Protein AF-A0A7Y4SS35-F1 (afdb_monomer_lite)

Sequence (183 aa):
MDPQSNCPNCGAPRQRDANTGAFACRHCGTLEEQPVLVRDLEVGLESSQLCPLCIAPLSHVQLDGYPFLLCGRCQGTLIATQIFMFVVEAARAREERSSVTLPRRQHPGDRTLTCPMCSRQMLSHIYGGPGNLVIDTCERCRVNWLDPGELRRIARAPQGRVWIPPPPLRTPDPGDESEDEDS

Secondary structure (DSSP, 8-state):
--TTSB-TTT-PBPEE-TTT--EE-TTT--EEPPPHHHHT-EEEEEEEEEPTTT-PEEEEEEETTEEEEEETTT--EEEEGGGHHHHHHHHHHHSPPPS-PPPP---TTSS-PBPTTT-PBPEEEE-SSTT--EEEEETTTTEEEE-TTHHHHHHHSPSS----PPPPP-PPPTT--------

Foldseek 3Di:
DDQVQADPVPRHGWDQDLPQRWTADPPPGDTDDDPQLVVPKDWAAWDPFADQPPRATWTWIDQVNQIWTARSHFRKTKHALVCLVVLLVSLLVRAAADPDADEEPDDFPPDWTADRVPRDIWGWDFDQAFQGYIWTADPVRRIIIDGRCSSVSRSRGDPDDDPDDDDPPPDPDPPPPPDDDDD

pLDDT: mean 79.52, std 17.58, range [35.31, 98.62]

Structure (mmCIF, N/CA/C/O backbone):
data_AF-A0A7Y4SS35-F1
#
_entry.id   AF-A0A7Y4SS35-F1
#
loop_
_atom_site.group_PDB
_atom_site.id
_atom_site.type_symbol
_atom_site.label_atom_id
_atom_site.label_alt_id
_atom_site.label_comp_id
_atom_site.label_asym_id
_atom_site.label_entity_id
_atom_site.label_seq_id
_atom_site.pdbx_PDB_ins_code
_atom_site.Cartn_x
_atom_site.Cartn_y
_atom_site.Cartn_z
_atom_site.occupancy
_atom_site.B_iso_or_equiv
_atom_site.auth_seq_id
_atom_site.auth_comp_id
_atom_site.auth_asym_id
_atom_site.auth_atom_id
_atom_site.pdbx_PDB_model_num
ATOM 1 N N . MET A 1 1 ? 0.421 -23.466 0.466 1.00 35.56 1 MET A N 1
ATOM 2 C CA . MET A 1 1 ? 1.884 -23.323 0.633 1.00 35.56 1 MET A CA 1
ATOM 3 C C . MET A 1 1 ? 2.309 -22.177 -0.261 1.00 35.56 1 MET A C 1
ATOM 5 O O . MET A 1 1 ? 2.096 -22.273 -1.460 1.00 35.56 1 MET A O 1
ATOM 9 N N . ASP A 1 2 ? 2.759 -21.067 0.318 1.00 35.31 2 ASP A N 1
ATOM 10 C CA . ASP A 1 2 ? 2.968 -19.814 -0.413 1.00 35.31 2 ASP A CA 1
ATOM 11 C C . ASP A 1 2 ? 4.417 -19.733 -0.941 1.00 35.31 2 ASP A C 1
ATOM 13 O O . ASP A 1 2 ? 5.348 -19.653 -0.141 1.00 35.31 2 ASP A O 1
ATOM 17 N N . PRO A 1 3 ? 4.662 -19.779 -2.263 1.00 36.78 3 PRO A N 1
ATOM 18 C CA . PRO A 1 3 ? 6.008 -19.806 -2.845 1.00 36.78 3 PRO A CA 1
ATOM 19 C C . PRO A 1 3 ? 6.823 -18.517 -2.622 1.00 36.78 3 PRO A C 1
ATOM 21 O O . PRO A 1 3 ? 7.960 -18.425 -3.083 1.00 36.78 3 PRO A O 1
ATOM 24 N N . GLN A 1 4 ? 6.277 -17.504 -1.940 1.00 53.03 4 GLN A N 1
ATOM 25 C CA . GLN A 1 4 ? 7.022 -16.313 -1.509 1.00 53.03 4 GLN A CA 1
ATOM 26 C C . GLN A 1 4 ? 7.792 -16.505 -0.189 1.00 53.03 4 GLN A C 1
ATOM 28 O O . GLN A 1 4 ? 8.636 -15.671 0.149 1.00 53.03 4 GLN A O 1
ATOM 33 N N . SER A 1 5 ? 7.592 -17.617 0.529 1.00 61.12 5 SER A N 1
ATOM 34 C CA . SER A 1 5 ? 8.293 -17.894 1.790 1.00 61.12 5 SER A CA 1
ATOM 35 C C . SER A 1 5 ? 9.608 -18.666 1.640 1.00 61.12 5 SER A C 1
ATOM 37 O O . SER A 1 5 ? 10.364 -18.726 2.605 1.00 61.12 5 SER A O 1
ATOM 39 N N . ASN A 1 6 ? 9.944 -19.214 0.470 1.00 70.31 6 ASN A N 1
ATOM 40 C CA . ASN A 1 6 ? 11.138 -20.055 0.312 1.00 70.31 6 ASN A CA 1
ATOM 41 C C . ASN A 1 6 ? 12.406 -19.249 -0.001 1.00 70.31 6 ASN A C 1
ATOM 43 O O . ASN A 1 6 ? 12.372 -18.218 -0.670 1.00 70.31 6 ASN A O 1
ATOM 47 N N . CYS A 1 7 ? 13.540 -19.726 0.504 1.00 67.00 7 CYS A N 1
ATOM 48 C CA . CYS A 1 7 ? 14.852 -19.125 0.322 1.00 67.00 7 CYS A CA 1
ATOM 49 C C . CYS A 1 7 ? 15.317 -19.305 -1.127 1.00 67.00 7 CYS A C 1
ATOM 51 O O . CYS A 1 7 ? 15.376 -20.446 -1.584 1.00 67.00 7 CYS A O 1
ATOM 53 N N . PRO A 1 8 ? 15.721 -18.238 -1.839 1.00 65.12 8 PRO A N 1
ATOM 54 C CA . PRO A 1 8 ? 16.188 -18.369 -3.220 1.00 65.12 8 PRO A CA 1
ATOM 55 C C . PRO A 1 8 ? 17.520 -19.126 -3.336 1.00 65.12 8 PRO A C 1
ATOM 57 O O . PRO A 1 8 ? 17.849 -19.594 -4.417 1.00 65.12 8 PRO A O 1
ATOM 60 N N . ASN A 1 9 ? 18.274 -19.259 -2.238 1.00 68.31 9 ASN A N 1
ATOM 61 C CA . ASN A 1 9 ? 19.566 -19.946 -2.212 1.00 68.31 9 ASN A CA 1
ATOM 62 C C . ASN A 1 9 ? 19.443 -21.465 -1.971 1.00 68.31 9 ASN A C 1
ATOM 64 O O . ASN A 1 9 ? 20.192 -22.243 -2.544 1.00 68.31 9 ASN A O 1
ATOM 68 N N . CYS A 1 10 ? 18.510 -21.912 -1.122 1.00 78.12 10 CYS A N 1
ATOM 69 C CA . CYS A 1 10 ? 18.420 -23.331 -0.725 1.00 78.12 10 CYS A CA 1
ATOM 70 C C . CYS A 1 10 ? 17.006 -23.928 -0.759 1.00 78.12 10 CYS A C 1
ATOM 72 O O . CYS A 1 10 ? 16.824 -25.091 -0.416 1.00 78.12 10 CYS A O 1
ATOM 74 N N . GLY A 1 11 ? 15.983 -23.145 -1.108 1.00 70.88 11 GLY A N 1
ATOM 75 C CA . GLY A 1 11 ? 14.588 -23.592 -1.151 1.00 70.88 11 GLY A CA 1
ATOM 76 C C . GLY A 1 11 ? 13.906 -23.764 0.212 1.00 70.88 11 GLY A C 1
ATOM 77 O O . GLY A 1 11 ? 12.691 -23.940 0.248 1.00 70.88 11 GLY A O 1
ATOM 78 N N . ALA A 1 12 ? 14.637 -23.671 1.329 1.00 77.69 12 ALA A N 1
ATOM 79 C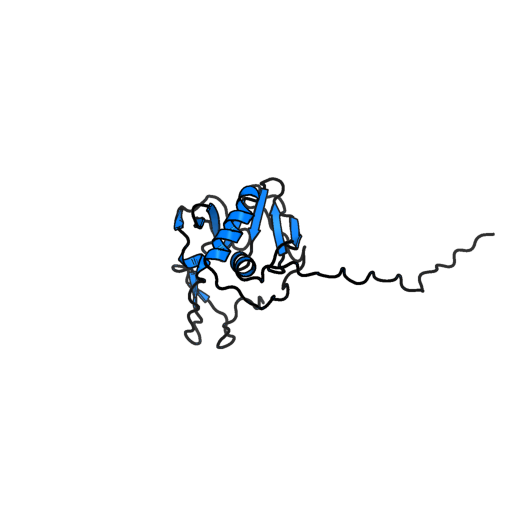 CA . ALA A 1 12 ? 14.069 -23.810 2.670 1.00 77.69 12 ALA A CA 1
ATOM 80 C C . ALA A 1 12 ? 13.129 -22.642 3.036 1.00 77.69 12 ALA A C 1
ATOM 82 O O . ALA A 1 12 ? 13.353 -21.518 2.575 1.00 77.69 12 ALA A O 1
ATOM 83 N N . PRO A 1 13 ? 12.125 -22.850 3.908 1.00 71.25 13 PRO A N 1
ATOM 84 C CA . PRO A 1 13 ? 11.287 -21.766 4.407 1.00 71.25 13 PRO A CA 1
ATOM 85 C C . PRO A 1 13 ? 12.135 -20.704 5.119 1.00 71.25 13 PRO A C 1
ATOM 87 O O . PRO A 1 13 ? 12.911 -21.002 6.030 1.00 71.25 13 PRO A O 1
ATOM 90 N N . ARG A 1 14 ? 11.991 -19.448 4.708 1.00 77.19 14 ARG A N 1
ATOM 91 C CA . ARG A 1 14 ? 12.599 -18.294 5.371 1.00 77.19 14 ARG A CA 1
ATOM 92 C C . ARG A 1 14 ? 11.759 -17.901 6.568 1.00 77.19 14 ARG A C 1
ATOM 94 O O . ARG A 1 14 ? 10.529 -17.922 6.514 1.00 77.19 14 ARG A O 1
ATOM 101 N N . GLN A 1 15 ? 12.430 -17.487 7.634 1.00 70.69 15 GLN A N 1
ATOM 102 C CA . GLN A 1 15 ? 11.777 -16.955 8.813 1.00 70.69 15 GLN A CA 1
ATOM 103 C C . GLN A 1 15 ? 12.034 -15.461 8.897 1.00 70.69 15 GLN A C 1
ATOM 105 O O . GLN A 1 15 ? 13.151 -14.989 8.689 1.00 70.69 15 GLN A O 1
ATOM 110 N N . ARG A 1 16 ? 10.976 -14.715 9.189 1.00 66.31 16 ARG A N 1
ATOM 111 C CA . ARG A 1 16 ? 11.097 -13.287 9.412 1.00 66.31 16 ARG A CA 1
ATOM 112 C C . ARG A 1 16 ? 11.537 -13.039 10.842 1.00 66.31 16 ARG A C 1
ATOM 114 O O . ARG A 1 16 ? 10.940 -13.581 11.773 1.00 66.31 16 ARG A O 1
ATOM 121 N N . ASP A 1 17 ? 12.581 -12.246 11.000 1.00 62.12 17 ASP A N 1
ATOM 122 C CA . ASP A 1 17 ? 12.999 -11.759 12.300 1.00 62.12 17 ASP A CA 1
ATOM 123 C C . ASP A 1 17 ? 11.968 -10.740 12.805 1.00 62.12 17 ASP A C 1
ATOM 125 O O . ASP A 1 17 ? 11.583 -9.819 12.084 1.00 62.12 17 ASP A O 1
ATOM 129 N N . ALA A 1 18 ? 11.466 -10.947 14.022 1.00 52.22 18 ALA A N 1
ATOM 130 C CA . ALA A 1 18 ? 10.377 -10.144 14.576 1.00 52.22 18 ALA A CA 1
ATOM 131 C C . ALA A 1 18 ? 10.820 -8.729 14.975 1.00 52.22 18 ALA A C 1
ATOM 133 O O . ALA A 1 18 ? 9.979 -7.841 15.062 1.00 52.22 18 ALA A O 1
ATOM 134 N N . ASN A 1 19 ? 12.118 -8.528 15.208 1.00 45.09 19 ASN A N 1
ATOM 135 C CA . ASN A 1 19 ? 12.667 -7.281 15.725 1.00 45.09 19 ASN A CA 1
ATOM 136 C C . ASN A 1 19 ? 13.159 -6.365 14.598 1.00 45.09 19 ASN A C 1
ATOM 138 O O . ASN A 1 19 ? 13.057 -5.148 14.677 1.00 45.09 19 ASN A O 1
ATOM 142 N N . THR A 1 20 ? 13.683 -6.960 13.530 1.00 53.59 20 THR A N 1
ATOM 143 C CA . THR A 1 20 ? 14.241 -6.241 12.380 1.00 53.59 20 THR A CA 1
ATOM 144 C C . THR A 1 20 ? 13.344 -6.318 11.153 1.00 53.59 20 THR A C 1
ATOM 146 O O . THR A 1 20 ? 13.443 -5.473 10.275 1.00 53.59 20 THR A O 1
ATOM 149 N N . GLY A 1 21 ? 12.472 -7.322 11.045 1.00 56.41 21 GLY A N 1
ATOM 150 C CA . GLY A 1 21 ? 11.683 -7.569 9.841 1.00 56.41 21 GLY A CA 1
ATOM 151 C C . GLY A 1 21 ? 12.485 -8.142 8.665 1.00 56.41 21 GLY A C 1
ATOM 152 O O . GLY A 1 21 ? 11.938 -8.309 7.572 1.00 56.41 21 GLY A O 1
ATOM 153 N N . ALA A 1 22 ? 13.765 -8.464 8.857 1.00 61.69 22 ALA A N 1
ATOM 154 C CA . ALA A 1 22 ? 14.574 -9.117 7.837 1.00 61.69 22 ALA A CA 1
ATOM 155 C C . ALA A 1 22 ? 14.115 -10.568 7.623 1.00 61.69 22 ALA A C 1
ATOM 157 O O . ALA A 1 22 ? 13.728 -11.260 8.570 1.00 61.69 22 ALA A O 1
ATOM 158 N N . PHE A 1 23 ? 14.166 -11.049 6.379 1.00 69.50 23 PHE A N 1
ATOM 159 C CA . PHE A 1 23 ? 13.971 -12.467 6.091 1.00 69.50 23 PHE A CA 1
ATOM 160 C C . PHE A 1 23 ? 15.315 -13.182 6.184 1.00 69.50 23 PHE A C 1
ATOM 162 O O . PHE A 1 23 ? 16.214 -12.961 5.372 1.00 69.50 23 PHE A O 1
ATOM 169 N N . ALA A 1 24 ? 15.428 -14.065 7.170 1.00 69.38 24 ALA A N 1
ATOM 170 C CA . ALA A 1 24 ? 16.595 -14.900 7.377 1.00 69.38 24 ALA A CA 1
ATOM 171 C C . ALA A 1 24 ? 16.258 -16.358 7.058 1.00 69.38 24 ALA A C 1
ATOM 173 O O . ALA A 1 24 ? 15.258 -16.919 7.520 1.00 69.38 24 ALA A O 1
ATOM 174 N N . CYS A 1 25 ? 17.114 -17.009 6.279 1.00 72.69 25 CYS A N 1
ATOM 175 C CA . CYS A 1 25 ? 17.079 -18.454 6.142 1.00 72.69 25 CYS A CA 1
ATOM 176 C C . CYS A 1 25 ? 17.849 -19.091 7.303 1.00 72.69 25 CYS A C 1
ATOM 178 O O . CYS A 1 25 ? 19.075 -19.033 7.335 1.00 72.69 25 CYS A O 1
ATOM 180 N N . ARG A 1 26 ? 17.152 -19.752 8.235 1.00 71.00 26 ARG A N 1
ATOM 181 C CA . ARG A 1 26 ? 17.804 -20.465 9.353 1.00 71.00 26 ARG A CA 1
ATOM 182 C C . ARG A 1 26 ? 18.549 -21.736 8.930 1.00 71.00 26 ARG A C 1
ATOM 184 O O . ARG A 1 26 ? 19.268 -22.302 9.741 1.00 71.00 26 ARG A O 1
ATOM 191 N N . HIS A 1 27 ? 18.368 -22.184 7.687 1.00 76.75 27 HIS A N 1
ATOM 192 C CA . HIS A 1 27 ? 19.018 -23.384 7.164 1.00 76.75 27 HIS A CA 1
ATOM 193 C C . HIS A 1 27 ? 20.410 -23.097 6.586 1.00 76.75 27 HIS A C 1
ATOM 195 O O . HIS A 1 27 ? 21.370 -23.758 6.960 1.00 76.75 27 HIS A O 1
ATOM 201 N N . CYS A 1 28 ? 20.534 -22.105 5.699 1.00 74.94 28 CYS A N 1
ATOM 202 C CA . CYS A 1 28 ? 21.807 -21.776 5.044 1.00 74.94 28 CYS A CA 1
ATOM 203 C C . CYS A 1 28 ? 22.409 -20.434 5.484 1.00 74.94 28 CYS A C 1
ATOM 205 O O . CYS A 1 28 ? 23.471 -20.055 5.001 1.00 74.94 28 CYS A O 1
ATOM 207 N N . GLY A 1 29 ? 21.729 -19.687 6.357 1.00 61.75 29 GLY A N 1
ATOM 208 C CA . GLY A 1 29 ? 22.204 -18.396 6.855 1.00 61.75 29 GLY A CA 1
ATOM 209 C C . GLY A 1 29 ? 22.034 -17.226 5.883 1.00 61.75 29 GLY A C 1
ATOM 210 O O . GLY A 1 29 ? 22.485 -16.130 6.194 1.00 61.75 29 GLY A O 1
ATOM 211 N N . THR A 1 30 ? 21.383 -17.410 4.724 1.00 71.44 30 THR A N 1
ATOM 212 C CA . THR A 1 30 ? 21.108 -16.295 3.803 1.00 71.44 30 THR A CA 1
ATOM 213 C C . THR A 1 30 ? 20.254 -15.232 4.492 1.00 71.44 30 THR A C 1
ATOM 215 O O . THR A 1 30 ? 19.109 -15.495 4.870 1.00 71.44 30 THR A O 1
ATOM 218 N N . LEU A 1 31 ? 20.818 -14.032 4.611 1.00 61.47 31 LEU A N 1
ATOM 219 C CA . LEU A 1 31 ? 20.131 -12.812 5.007 1.00 61.47 31 LEU A CA 1
ATOM 220 C C . LEU A 1 31 ? 19.761 -12.068 3.725 1.00 61.47 31 LEU A C 1
ATOM 222 O O . LEU A 1 31 ? 20.645 -11.655 2.979 1.00 61.47 31 LEU A O 1
ATOM 226 N N . GLU A 1 32 ? 18.469 -11.925 3.437 1.00 60.22 32 GLU A N 1
ATOM 227 C CA . GLU A 1 32 ? 18.060 -10.916 2.462 1.00 60.22 32 GLU A CA 1
ATOM 228 C C . GLU A 1 32 ? 18.027 -9.575 3.180 1.00 60.22 32 GLU A C 1
ATOM 230 O O . GLU A 1 32 ? 17.212 -9.359 4.084 1.00 60.22 32 GLU A O 1
ATOM 235 N N . GLU A 1 33 ? 18.941 -8.686 2.790 1.00 55.31 33 GLU A N 1
ATOM 236 C CA . GLU A 1 33 ? 18.861 -7.290 3.189 1.00 55.31 33 GLU A CA 1
ATOM 237 C C . GLU A 1 33 ? 17.480 -6.751 2.825 1.00 55.31 33 GLU A C 1
ATOM 239 O O . GLU A 1 33 ? 16.931 -7.037 1.753 1.00 55.31 33 GLU A O 1
ATOM 244 N N . GLN A 1 34 ? 16.896 -5.989 3.748 1.00 58.50 34 GLN A N 1
ATOM 245 C CA . GLN A 1 34 ? 15.613 -5.360 3.488 1.00 58.50 34 GLN A CA 1
ATOM 246 C C . GLN A 1 34 ? 15.706 -4.513 2.219 1.00 58.50 34 GLN A C 1
ATOM 248 O O . GLN A 1 34 ? 16.736 -3.867 2.000 1.00 58.50 34 GLN A O 1
ATOM 253 N N . PRO A 1 35 ? 14.648 -4.485 1.392 1.00 65.31 35 PRO A N 1
ATOM 254 C CA . PRO A 1 35 ? 14.659 -3.642 0.213 1.00 65.31 35 PRO A CA 1
ATOM 255 C C . PRO A 1 35 ? 14.984 -2.191 0.572 1.00 65.31 35 PRO A C 1
ATOM 257 O O . PRO A 1 35 ? 14.541 -1.721 1.622 1.00 65.31 35 PRO A O 1
ATOM 260 N N . VAL A 1 36 ? 15.717 -1.492 -0.301 1.00 66.88 36 VAL A N 1
ATOM 261 C CA . VAL A 1 36 ? 16.124 -0.084 -0.110 1.00 66.88 36 VAL A CA 1
ATOM 262 C C . VAL A 1 36 ? 14.921 0.767 0.290 1.00 66.88 36 VAL A C 1
ATOM 264 O O . VAL A 1 36 ? 14.967 1.479 1.289 1.00 66.88 36 VAL A O 1
ATOM 267 N N . LEU A 1 37 ? 13.789 0.556 -0.388 1.00 73.56 37 LEU A N 1
ATOM 268 C CA . LEU A 1 37 ? 12.534 1.224 -0.073 1.00 73.56 37 LEU A CA 1
ATOM 269 C C . LEU A 1 37 ? 12.100 1.110 1.395 1.00 73.56 37 LEU A C 1
ATOM 271 O O . LEU A 1 37 ? 11.537 2.061 1.914 1.00 73.56 37 LEU A O 1
ATOM 275 N N . VAL A 1 38 ? 12.312 -0.038 2.046 1.00 72.06 38 VAL A N 1
ATOM 276 C CA . VAL A 1 38 ? 11.915 -0.266 3.446 1.00 72.06 38 VAL A CA 1
ATOM 277 C C . VAL A 1 38 ? 12.949 0.307 4.413 1.00 72.06 38 VAL A C 1
ATOM 279 O O . VAL A 1 38 ? 12.577 0.794 5.477 1.00 72.06 38 VAL A O 1
ATOM 282 N N . ARG A 1 39 ? 14.236 0.263 4.048 1.00 70.38 39 ARG A N 1
ATOM 283 C CA . ARG A 1 39 ? 15.335 0.781 4.877 1.00 70.38 39 ARG A CA 1
ATOM 284 C C . ARG A 1 39 ? 15.252 2.292 5.079 1.00 70.38 39 ARG A C 1
ATOM 286 O O . ARG A 1 39 ? 15.586 2.762 6.159 1.00 70.38 39 ARG A O 1
ATOM 293 N N . ASP A 1 40 ? 14.781 3.016 4.070 1.00 76.56 40 ASP A N 1
ATOM 294 C CA . ASP A 1 40 ? 14.777 4.480 4.072 1.00 76.56 40 ASP A CA 1
ATOM 295 C C . ASP A 1 40 ? 13.441 5.089 4.553 1.00 76.56 40 ASP A C 1
ATOM 297 O O . ASP A 1 40 ? 13.186 6.279 4.346 1.00 76.56 40 ASP A O 1
ATOM 301 N N . LEU A 1 41 ? 12.546 4.289 5.142 1.00 84.75 41 LEU A N 1
ATOM 302 C CA . LEU A 1 41 ? 11.288 4.791 5.701 1.00 84.75 41 LEU A CA 1
ATOM 303 C C . LEU A 1 41 ? 11.519 5.450 7.055 1.00 84.75 41 LEU A C 1
ATOM 305 O O . LEU A 1 41 ? 12.123 4.869 7.956 1.00 84.75 41 LEU A O 1
ATOM 309 N N . GLU A 1 42 ? 10.936 6.628 7.234 1.00 86.94 42 GLU A N 1
ATOM 310 C CA . GLU A 1 42 ? 10.842 7.252 8.548 1.00 86.94 42 GLU A CA 1
ATOM 311 C C . GLU A 1 42 ? 9.699 6.587 9.320 1.00 86.94 42 GLU A C 1
ATOM 313 O O . GLU A 1 42 ? 8.532 6.710 8.941 1.00 86.94 42 GLU A O 1
ATOM 318 N N . VAL A 1 43 ? 10.030 5.837 10.374 1.00 86.19 43 VAL A N 1
ATOM 319 C CA . VAL A 1 43 ? 9.057 5.071 11.165 1.00 86.19 43 VAL A CA 1
ATOM 320 C C . VAL A 1 43 ? 8.509 5.921 12.309 1.00 86.19 43 VAL A C 1
ATOM 322 O O . VAL A 1 43 ? 9.251 6.411 13.156 1.00 86.19 43 VAL A O 1
ATOM 325 N N . GLY A 1 44 ? 7.189 6.079 12.328 1.00 85.62 44 GLY A N 1
ATOM 326 C CA . GLY A 1 44 ? 6.420 6.691 13.404 1.00 85.62 44 GLY A CA 1
ATOM 327 C C . GLY A 1 44 ? 5.811 5.661 14.361 1.00 85.62 44 GLY A C 1
ATOM 328 O O . GLY A 1 44 ? 6.208 4.499 14.415 1.00 85.62 44 GLY A O 1
ATOM 329 N N . LEU A 1 45 ? 4.821 6.104 15.137 1.00 89.69 45 LEU A N 1
ATOM 330 C CA . LEU A 1 45 ? 4.143 5.278 16.141 1.00 89.69 45 LEU A CA 1
ATOM 331 C C . LEU A 1 45 ? 3.225 4.215 15.515 1.00 89.69 45 LEU A C 1
ATOM 333 O O . LEU A 1 45 ? 2.795 4.323 14.362 1.00 89.69 45 LEU A O 1
ATOM 337 N N . GLU A 1 46 ? 2.878 3.202 16.310 1.00 92.94 46 GLU A N 1
ATOM 338 C CA . GLU A 1 46 ? 1.819 2.254 15.969 1.00 92.94 46 GLU A CA 1
ATOM 339 C C . GLU A 1 46 ? 0.460 2.960 15.870 1.00 92.94 46 GLU A C 1
ATOM 341 O O . GLU A 1 46 ? 0.114 3.832 16.668 1.00 92.94 46 GLU A O 1
ATOM 346 N N . SER A 1 47 ? -0.315 2.575 14.864 1.00 93.75 47 SER A N 1
ATOM 347 C CA . SER A 1 47 ? -1.699 2.993 14.675 1.00 93.75 47 SER A CA 1
ATOM 348 C C . SER A 1 47 ? -2.653 1.986 15.321 1.00 93.75 47 SER A C 1
ATOM 350 O O . SER A 1 47 ? -2.309 0.828 15.552 1.00 93.75 47 SER A O 1
ATOM 352 N N . SER A 1 48 ? -3.904 2.392 15.530 1.00 94.69 48 SER A N 1
ATOM 353 C CA . SER A 1 48 ? -4.984 1.490 15.955 1.00 94.69 48 SER A CA 1
ATOM 354 C C . SER A 1 48 ? -5.472 0.538 14.854 1.00 94.69 48 SER A C 1
ATOM 356 O O . SER A 1 48 ? -6.374 -0.265 15.086 1.00 94.69 48 SER A O 1
ATOM 358 N N . GLN A 1 49 ? -4.921 0.642 13.643 1.00 97.25 49 GLN A N 1
ATOM 359 C CA . GLN A 1 49 ? -5.348 -0.132 12.485 1.00 97.25 49 GLN A CA 1
ATOM 360 C C . GLN A 1 49 ? -4.587 -1.455 12.428 1.00 97.25 49 GLN A C 1
ATOM 362 O O . GLN A 1 49 ? -3.371 -1.493 12.622 1.00 97.25 49 GLN A O 1
ATOM 367 N N . LEU A 1 50 ? -5.295 -2.545 12.130 1.00 97.69 50 LEU A N 1
ATOM 368 C CA . LEU A 1 50 ? -4.710 -3.883 12.050 1.00 97.69 50 LEU A CA 1
ATOM 369 C C . LEU A 1 50 ? -4.446 -4.286 10.602 1.00 97.69 50 LEU A C 1
ATOM 371 O O . LEU A 1 50 ? -5.215 -3.978 9.699 1.00 97.69 50 LEU A O 1
ATOM 375 N N . CYS A 1 51 ? -3.367 -5.024 10.375 1.00 96.81 51 CYS A N 1
ATOM 376 C CA . CYS A 1 51 ? -3.056 -5.587 9.072 1.00 96.81 51 CYS A CA 1
ATOM 377 C C . CYS A 1 51 ? -4.148 -6.580 8.626 1.00 96.81 51 CYS A C 1
ATOM 379 O O . CYS A 1 51 ? -4.381 -7.561 9.337 1.00 96.81 51 CYS A O 1
ATOM 381 N N . PRO A 1 52 ? -4.754 -6.418 7.435 1.00 96.69 52 PRO A N 1
ATOM 382 C CA . PRO A 1 52 ? -5.812 -7.306 6.954 1.00 96.69 52 PRO A CA 1
ATOM 383 C C . PRO A 1 52 ? -5.333 -8.736 6.650 1.00 96.69 52 PRO A C 1
ATOM 385 O O . PRO A 1 52 ? -6.159 -9.632 6.523 1.00 96.69 52 PRO A O 1
ATOM 388 N N . LEU A 1 53 ? -4.018 -8.970 6.550 1.00 92.94 53 LEU A N 1
ATOM 389 C CA . LEU A 1 53 ? -3.451 -10.299 6.285 1.00 92.94 53 LEU A CA 1
ATOM 390 C C . LEU A 1 53 ? -3.070 -11.067 7.550 1.00 92.94 53 LEU A C 1
ATOM 392 O O . LEU A 1 53 ? -3.229 -12.280 7.621 1.00 92.94 53 LEU A O 1
ATOM 396 N N . CYS A 1 54 ? -2.478 -10.377 8.526 1.00 93.69 54 CYS A N 1
ATOM 397 C CA . CYS A 1 54 ? -1.824 -11.032 9.663 1.00 93.69 54 CYS A CA 1
ATOM 398 C C . CYS A 1 54 ? -2.183 -10.430 11.019 1.00 93.69 54 CYS A C 1
ATOM 400 O O . CYS A 1 54 ? -1.533 -10.783 12.006 1.00 93.69 54 CYS A O 1
ATOM 402 N N . ILE A 1 55 ? -3.162 -9.516 11.044 1.00 94.19 55 ILE A N 1
ATOM 403 C CA . ILE A 1 55 ? -3.763 -8.857 12.215 1.00 94.19 55 ILE A CA 1
ATOM 404 C C . ILE A 1 55 ? -2.797 -8.110 13.145 1.00 94.19 55 ILE A C 1
ATOM 406 O O . ILE A 1 55 ? -3.209 -7.619 14.189 1.00 94.19 55 ILE A O 1
ATOM 410 N N . ALA A 1 56 ? -1.521 -7.985 12.775 1.00 93.00 56 ALA A N 1
ATOM 411 C CA . ALA A 1 56 ? -0.555 -7.178 13.511 1.00 93.00 56 ALA A CA 1
ATOM 412 C C . ALA A 1 56 ? -0.889 -5.677 13.388 1.00 93.00 56 ALA A C 1
ATOM 414 O O . ALA A 1 56 ? -1.362 -5.273 12.318 1.00 93.00 56 ALA A O 1
ATOM 415 N N . PRO A 1 57 ? -0.605 -4.853 14.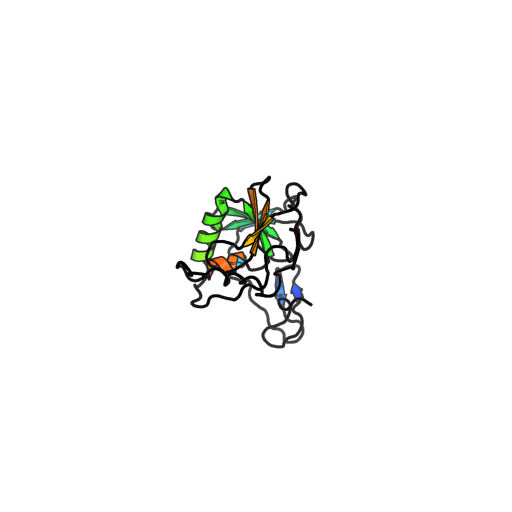413 1.00 95.50 57 PRO A N 1
ATOM 416 C CA . PRO A 1 57 ? -0.731 -3.403 14.312 1.00 95.50 57 PRO A CA 1
ATOM 417 C C . PRO A 1 57 ? 0.057 -2.850 13.121 1.00 95.50 57 PRO A C 1
ATOM 419 O O . PRO A 1 57 ? 1.149 -3.326 12.790 1.00 95.50 57 PRO A O 1
ATOM 422 N N . LEU A 1 58 ? -0.522 -1.866 12.440 1.00 96.12 58 LEU A N 1
ATOM 423 C CA . LEU A 1 58 ? 0.169 -1.110 11.404 1.00 96.12 58 LEU A CA 1
ATOM 424 C C . LEU A 1 58 ? 0.882 0.088 12.029 1.00 96.12 58 LEU A C 1
ATOM 426 O O . LEU A 1 58 ? 0.312 0.753 12.890 1.00 96.12 58 LEU A O 1
ATOM 430 N N . SER A 1 59 ? 2.078 0.415 11.554 1.00 95.75 59 SER A N 1
ATOM 431 C CA . SER A 1 59 ? 2.851 1.579 11.999 1.00 95.75 59 SER A CA 1
ATOM 432 C C . SER A 1 59 ? 2.726 2.721 11.000 1.00 95.75 59 SER A C 1
ATOM 434 O O . SER A 1 59 ? 2.717 2.488 9.789 1.00 95.75 59 SER A O 1
ATOM 436 N N . HIS A 1 60 ? 2.652 3.955 11.494 1.00 95.94 60 HIS A N 1
ATOM 437 C CA . HIS A 1 60 ? 2.797 5.137 10.652 1.00 95.94 60 HIS A CA 1
ATOM 438 C C . HIS A 1 60 ? 4.211 5.183 10.082 1.00 95.94 60 HIS A C 1
ATOM 440 O O . HIS A 1 60 ? 5.176 4.995 10.816 1.00 95.94 60 HIS A O 1
ATOM 446 N N . VAL A 1 61 ? 4.339 5.442 8.786 1.00 95.00 61 VAL A N 1
ATOM 447 C CA . VAL A 1 61 ? 5.627 5.639 8.118 1.00 95.00 61 VAL A CA 1
ATOM 448 C C . VAL A 1 61 ? 5.545 6.803 7.138 1.00 95.00 61 VAL A C 1
ATOM 450 O O . VAL A 1 61 ? 4.451 7.165 6.696 1.00 95.00 61 VAL A O 1
ATOM 453 N N . GLN A 1 62 ? 6.692 7.376 6.781 1.00 93.19 62 GLN A N 1
ATOM 454 C CA . GLN A 1 62 ? 6.796 8.363 5.709 1.00 93.19 62 GLN A CA 1
ATOM 455 C C . GLN A 1 62 ? 7.869 7.980 4.690 1.00 93.19 62 GLN A C 1
ATOM 457 O O . GLN A 1 62 ? 8.910 7.417 5.032 1.00 93.19 62 GLN A O 1
ATOM 462 N N . LEU A 1 63 ? 7.596 8.314 3.430 1.00 91.12 63 LEU A N 1
ATOM 463 C CA . LEU A 1 63 ? 8.521 8.199 2.309 1.00 91.12 63 LEU A CA 1
ATOM 464 C C . LEU A 1 63 ? 8.566 9.544 1.588 1.00 91.12 63 LEU A C 1
ATOM 466 O O . LEU A 1 63 ? 7.544 9.962 1.053 1.00 91.12 63 LEU A O 1
ATOM 470 N N . ASP A 1 64 ? 9.709 10.231 1.612 1.00 89.38 64 ASP A N 1
ATOM 471 C CA . ASP A 1 64 ? 9.850 11.615 1.119 1.00 89.38 64 ASP A CA 1
ATOM 472 C C . ASP A 1 64 ? 8.738 12.553 1.641 1.00 89.38 64 ASP A C 1
ATOM 474 O O . ASP A 1 64 ? 8.167 13.354 0.904 1.00 89.38 64 ASP A O 1
ATOM 478 N N . GLY A 1 65 ? 8.378 12.416 2.923 1.00 89.44 65 GLY A N 1
ATOM 479 C CA . GLY A 1 65 ? 7.316 13.201 3.564 1.00 89.44 65 GLY A CA 1
ATOM 480 C C . GLY A 1 65 ? 5.881 12.757 3.245 1.00 89.44 65 GLY A C 1
ATOM 481 O O . GLY A 1 65 ? 4.935 13.318 3.798 1.00 89.44 65 GLY A O 1
ATOM 482 N N . TYR A 1 66 ? 5.674 11.745 2.394 1.00 94.88 66 TYR A N 1
ATOM 483 C CA . TYR A 1 66 ? 4.345 11.196 2.114 1.00 94.88 66 TYR A CA 1
ATOM 484 C C . TYR A 1 66 ? 3.967 10.117 3.144 1.00 94.88 66 TYR A C 1
ATOM 486 O O . TYR A 1 66 ? 4.635 9.080 3.202 1.00 94.88 66 TYR A O 1
ATOM 494 N N . PRO A 1 67 ? 2.902 10.314 3.949 1.00 95.44 67 PRO A N 1
ATOM 495 C CA . PRO A 1 67 ? 2.574 9.416 5.053 1.00 95.44 67 PRO A CA 1
ATOM 496 C C . PRO A 1 67 ? 1.712 8.229 4.615 1.00 95.44 67 PRO A C 1
ATOM 498 O O . PRO A 1 67 ? 0.725 8.396 3.908 1.00 95.44 67 PRO A O 1
ATOM 501 N N . PHE A 1 68 ? 2.002 7.029 5.105 1.00 96.75 68 PHE A N 1
ATOM 502 C CA . PHE A 1 68 ? 1.151 5.848 4.926 1.00 96.75 68 PHE A CA 1
ATOM 503 C C . PHE A 1 68 ? 1.326 4.874 6.096 1.00 96.75 68 PHE A C 1
ATOM 505 O O . PHE A 1 68 ? 2.095 5.144 7.018 1.00 96.75 68 PHE A O 1
ATOM 512 N N . LEU A 1 69 ? 0.583 3.764 6.107 1.00 97.50 69 LEU A N 1
ATOM 513 C CA . LEU A 1 69 ? 0.752 2.728 7.126 1.00 97.50 69 LEU A CA 1
ATOM 514 C C . LEU A 1 69 ? 1.499 1.518 6.560 1.00 97.50 69 LEU A C 1
ATOM 516 O O . LEU A 1 69 ? 1.208 1.065 5.453 1.00 97.50 69 LEU A O 1
ATOM 520 N N . LEU A 1 70 ? 2.418 0.962 7.345 1.00 95.38 70 LEU A N 1
ATOM 521 C CA . LEU A 1 70 ? 3.190 -0.236 7.021 1.00 95.38 70 LEU A CA 1
ATOM 522 C C . LEU A 1 70 ? 2.940 -1.314 8.073 1.00 95.38 70 LEU A C 1
ATOM 524 O O . LEU A 1 70 ? 2.986 -1.060 9.274 1.00 95.38 70 LEU A O 1
ATOM 528 N N . CYS A 1 71 ? 2.744 -2.552 7.636 1.00 93.31 71 CYS A N 1
ATOM 529 C CA . CYS A 1 71 ? 2.763 -3.681 8.549 1.00 93.31 71 CYS A CA 1
ATOM 530 C C . CYS A 1 71 ? 4.206 -4.080 8.871 1.00 93.31 71 CYS A C 1
ATOM 532 O O . CYS A 1 71 ? 4.888 -4.676 8.036 1.00 93.31 71 CYS A O 1
ATOM 534 N N . GLY A 1 72 ? 4.632 -3.870 10.117 1.00 86.44 72 GLY A N 1
ATOM 535 C CA . GLY A 1 72 ? 5.946 -4.299 10.597 1.00 86.44 72 GLY A CA 1
ATOM 536 C C . GLY A 1 72 ? 6.169 -5.813 10.555 1.00 86.44 72 GLY A C 1
ATOM 537 O O . GLY A 1 72 ? 7.316 -6.236 10.616 1.00 86.44 72 GLY A O 1
ATOM 538 N N . ARG A 1 73 ? 5.113 -6.636 10.401 1.00 84.38 73 ARG A N 1
ATOM 539 C CA . ARG A 1 73 ? 5.181 -8.110 10.332 1.00 84.38 73 ARG A CA 1
ATOM 540 C C . ARG A 1 73 ? 5.220 -8.674 8.914 1.00 84.38 73 ARG A C 1
ATOM 542 O O . ARG A 1 73 ? 6.000 -9.587 8.682 1.00 84.38 73 ARG A O 1
ATOM 549 N N . CYS A 1 74 ? 4.393 -8.194 7.987 1.00 84.56 74 CYS A N 1
ATOM 550 C CA . CYS A 1 74 ? 4.353 -8.731 6.617 1.00 84.56 74 CYS A CA 1
ATOM 551 C C . CYS A 1 74 ? 4.899 -7.770 5.557 1.00 84.56 74 CYS A C 1
ATOM 553 O O . CYS A 1 74 ? 5.225 -8.233 4.479 1.00 84.56 74 CYS A O 1
ATOM 555 N N . GLN A 1 75 ? 5.057 -6.476 5.857 1.00 90.19 75 GLN A N 1
ATOM 556 C CA . GLN A 1 75 ? 5.423 -5.403 4.913 1.00 90.19 75 GLN A CA 1
ATOM 557 C C . GLN A 1 75 ? 4.341 -5.006 3.903 1.00 90.19 75 GLN A C 1
ATOM 559 O O . GLN A 1 75 ? 4.636 -4.271 2.964 1.00 90.19 75 GLN A O 1
ATOM 564 N N . GLY A 1 76 ? 3.095 -5.446 4.089 1.00 93.31 76 GLY A N 1
ATOM 565 C CA . GLY A 1 76 ? 1.970 -4.859 3.363 1.00 93.31 76 GLY A CA 1
ATOM 566 C C . GLY A 1 76 ? 1.759 -3.396 3.762 1.00 93.31 76 GLY A C 1
ATOM 567 O O . GLY A 1 76 ? 2.044 -3.018 4.906 1.00 93.31 76 GLY A O 1
ATOM 568 N N . THR A 1 77 ? 1.287 -2.578 2.825 1.00 97.00 77 THR A N 1
ATOM 569 C CA . THR A 1 77 ? 1.103 -1.136 3.023 1.00 97.00 77 THR A CA 1
ATOM 570 C C . THR A 1 77 ? -0.341 -0.717 2.795 1.00 97.00 77 THR A C 1
ATOM 572 O O . THR A 1 77 ? -1.019 -1.211 1.898 1.00 97.00 77 THR A O 1
ATOM 575 N N . LEU A 1 78 ? -0.809 0.228 3.609 1.00 98.44 78 LEU A N 1
ATOM 576 C CA . LEU A 1 78 ? -2.094 0.894 3.435 1.00 98.44 78 LEU A CA 1
ATOM 577 C C . LEU A 1 78 ? -1.840 2.360 3.084 1.00 98.44 78 LEU A C 1
ATOM 579 O O . LEU A 1 78 ? -1.337 3.123 3.909 1.00 98.44 78 LEU A O 1
ATOM 583 N N . ILE A 1 79 ? -2.192 2.748 1.862 1.00 98.31 79 ILE A N 1
ATOM 584 C CA . ILE A 1 79 ? -1.881 4.061 1.294 1.00 98.31 79 ILE A CA 1
ATOM 585 C C . ILE A 1 79 ? -3.185 4.755 0.910 1.00 98.31 79 ILE A C 1
ATOM 587 O O . ILE A 1 79 ? -4.026 4.171 0.228 1.00 98.31 79 ILE A O 1
ATOM 591 N N . ALA A 1 80 ? -3.372 6.012 1.311 1.00 98.25 80 ALA A N 1
ATOM 592 C CA . ALA A 1 80 ? -4.541 6.772 0.876 1.00 98.25 80 ALA A CA 1
ATOM 593 C C . ALA A 1 80 ? -4.497 7.006 -0.643 1.00 98.25 80 ALA A C 1
ATOM 595 O O . ALA A 1 80 ? -3.476 7.431 -1.187 1.00 98.25 80 ALA A O 1
ATOM 596 N N . THR A 1 81 ? -5.618 6.779 -1.331 1.00 97.12 81 THR A N 1
ATOM 597 C CA . THR A 1 81 ? -5.719 6.876 -2.796 1.00 97.12 81 THR A CA 1
ATOM 598 C C . THR A 1 81 ? -5.236 8.238 -3.309 1.00 97.12 81 THR A C 1
ATOM 600 O O . THR A 1 81 ? -4.575 8.306 -4.340 1.00 97.12 81 THR A O 1
ATOM 603 N N . GLN A 1 82 ? -5.483 9.319 -2.558 1.00 96.81 82 GLN A N 1
ATOM 604 C CA . GLN A 1 82 ? -5.103 10.689 -2.931 1.00 96.81 82 GLN A CA 1
ATOM 605 C C . GLN A 1 82 ? -3.585 10.944 -2.974 1.00 96.81 82 GLN A C 1
ATOM 607 O O . GLN A 1 82 ? -3.146 11.827 -3.703 1.00 96.81 82 GLN A O 1
ATOM 612 N N . ILE A 1 83 ? -2.788 10.184 -2.214 1.00 95.94 83 ILE A N 1
ATOM 613 C CA . ILE A 1 83 ? -1.319 10.302 -2.205 1.00 95.94 83 ILE A CA 1
ATOM 614 C C . ILE A 1 83 ? -0.623 9.130 -2.895 1.00 95.94 83 ILE A C 1
ATOM 616 O O . ILE A 1 83 ? 0.601 9.101 -2.981 1.00 95.94 83 ILE A O 1
ATOM 620 N N . PHE A 1 84 ? -1.391 8.150 -3.369 1.00 96.31 84 PHE A N 1
ATOM 621 C CA . PHE A 1 84 ? -0.867 6.881 -3.851 1.00 96.31 84 PHE A CA 1
ATOM 622 C C . PHE A 1 84 ? 0.196 7.058 -4.939 1.00 96.31 84 PHE A C 1
ATOM 624 O O . PHE A 1 84 ? 1.266 6.461 -4.860 1.00 96.31 84 PHE A O 1
ATOM 631 N N . MET A 1 85 ? -0.064 7.937 -5.910 1.00 93.69 85 MET A N 1
ATOM 632 C CA . MET A 1 85 ? 0.897 8.216 -6.978 1.00 93.69 85 MET A CA 1
ATOM 633 C C . MET A 1 85 ? 2.162 8.913 -6.472 1.00 93.69 85 MET A C 1
ATOM 635 O O . MET A 1 85 ? 3.241 8.595 -6.954 1.00 93.69 85 MET A O 1
ATOM 639 N N . PHE A 1 86 ? 2.071 9.792 -5.473 1.00 94.69 86 PHE A N 1
ATOM 640 C CA . PHE A 1 86 ? 3.256 10.434 -4.899 1.00 94.69 86 PHE A CA 1
ATOM 641 C C . PHE A 1 86 ? 4.148 9.434 -4.159 1.00 94.69 86 PHE A C 1
ATOM 643 O O . PHE A 1 86 ? 5.361 9.451 -4.340 1.00 94.69 86 PHE A O 1
ATOM 650 N N . VAL A 1 87 ? 3.549 8.504 -3.406 1.00 95.00 87 VAL A N 1
ATOM 651 C CA . VAL A 1 87 ? 4.286 7.406 -2.756 1.00 95.00 87 VAL A CA 1
ATOM 652 C C . VAL A 1 87 ? 4.935 6.492 -3.800 1.00 95.00 87 VAL A C 1
ATOM 654 O O . VAL A 1 87 ? 6.077 6.079 -3.624 1.00 95.00 87 VAL A O 1
ATOM 657 N N . VAL A 1 88 ? 4.241 6.195 -4.905 1.00 93.56 88 VAL A N 1
ATOM 658 C CA . VAL A 1 88 ? 4.812 5.416 -6.015 1.00 93.56 88 VAL A CA 1
ATOM 659 C C . VAL A 1 88 ? 6.015 6.130 -6.632 1.00 93.56 88 VAL A C 1
ATOM 661 O O . VAL A 1 88 ? 7.052 5.497 -6.801 1.00 93.56 88 VAL A O 1
ATOM 664 N N . GLU A 1 89 ? 5.916 7.422 -6.944 1.00 91.44 89 GLU A N 1
ATOM 665 C CA . GLU A 1 89 ? 7.028 8.176 -7.537 1.00 91.44 89 GLU A CA 1
ATOM 666 C C . GLU A 1 89 ? 8.214 8.328 -6.573 1.00 91.44 89 GLU A C 1
ATOM 668 O O . GLU A 1 89 ? 9.357 8.111 -6.974 1.00 91.44 89 GLU A O 1
ATOM 673 N N . ALA A 1 90 ? 7.960 8.582 -5.287 1.00 90.69 90 ALA A N 1
ATOM 674 C CA . ALA A 1 90 ? 9.003 8.584 -4.262 1.00 90.69 90 ALA A CA 1
ATOM 675 C C . ALA A 1 90 ? 9.695 7.211 -4.160 1.00 90.69 90 ALA A C 1
ATOM 677 O O . ALA A 1 90 ? 10.920 7.112 -4.116 1.00 90.69 90 ALA A O 1
ATOM 678 N N . ALA A 1 91 ? 8.927 6.118 -4.225 1.00 92.00 91 ALA A N 1
ATOM 679 C CA . ALA A 1 91 ? 9.486 4.769 -4.213 1.00 92.00 91 ALA A CA 1
ATOM 680 C C . ALA A 1 91 ? 10.348 4.484 -5.452 1.00 92.00 91 ALA A C 1
ATOM 682 O O . ALA A 1 91 ? 11.379 3.821 -5.349 1.00 92.00 91 ALA A O 1
ATOM 683 N N . ARG A 1 92 ? 9.952 4.996 -6.624 1.00 89.38 92 ARG A N 1
ATOM 684 C CA . ARG A 1 92 ? 10.726 4.887 -7.871 1.00 89.38 92 ARG A CA 1
ATOM 685 C C . ARG A 1 92 ? 12.060 5.610 -7.796 1.00 89.38 92 ARG A C 1
ATOM 687 O O . ARG A 1 92 ? 13.037 5.091 -8.320 1.00 89.38 92 ARG A O 1
ATOM 694 N N . ALA A 1 93 ? 12.105 6.774 -7.154 1.00 88.38 93 ALA A N 1
ATOM 695 C CA . ALA A 1 93 ? 13.337 7.545 -7.009 1.00 88.38 93 ALA A CA 1
ATOM 696 C C . ALA A 1 93 ? 14.416 6.802 -6.199 1.00 88.38 93 ALA A C 1
ATOM 698 O O . ALA A 1 93 ? 15.601 7.086 -6.358 1.00 88.38 93 ALA A O 1
ATOM 699 N N . ARG A 1 94 ? 14.013 5.836 -5.361 1.00 83.38 94 ARG A N 1
ATOM 700 C CA . ARG A 1 94 ? 14.899 5.083 -4.459 1.00 83.38 94 ARG A CA 1
ATOM 701 C C . ARG A 1 94 ? 15.211 3.656 -4.915 1.00 83.38 94 ARG A C 1
ATOM 703 O O . ARG A 1 94 ? 16.073 3.003 -4.335 1.00 83.38 94 ARG A O 1
ATOM 710 N N . GLU A 1 95 ? 14.518 3.141 -5.927 1.00 83.00 95 GLU A N 1
ATOM 711 C CA . GLU A 1 95 ? 14.689 1.764 -6.395 1.00 83.00 95 GLU A CA 1
ATOM 712 C C . GLU A 1 95 ? 15.323 1.719 -7.786 1.00 83.00 95 GLU A C 1
ATOM 714 O O . GLU A 1 95 ? 14.925 2.428 -8.710 1.00 83.00 95 GLU A O 1
ATOM 719 N N . GLU A 1 96 ? 16.276 0.806 -7.971 1.00 78.12 96 GLU A N 1
ATOM 720 C CA . GLU A 1 96 ? 16.856 0.568 -9.286 1.00 78.12 96 GLU A CA 1
ATOM 721 C C . GLU A 1 96 ? 15.823 -0.088 -10.213 1.00 78.12 96 GLU A C 1
ATOM 723 O O . GLU A 1 96 ? 15.266 -1.167 -9.934 1.00 78.12 96 GLU A O 1
ATOM 728 N N . ARG A 1 97 ? 15.578 0.580 -11.343 1.00 77.62 97 ARG A N 1
ATOM 729 C CA . ARG A 1 97 ? 14.640 0.133 -12.368 1.00 77.62 97 ARG A CA 1
ATOM 730 C C . ARG A 1 97 ? 15.038 -1.246 -12.885 1.00 77.62 97 ARG A C 1
ATOM 732 O O . ARG A 1 97 ? 16.183 -1.501 -13.236 1.00 77.62 97 ARG A O 1
ATOM 739 N N . SER A 1 98 ? 14.054 -2.128 -12.996 1.00 73.06 98 SER A N 1
ATOM 740 C CA . SER A 1 98 ? 14.213 -3.388 -13.705 1.00 73.06 98 SER A CA 1
ATOM 741 C C . SER A 1 98 ? 13.816 -3.218 -15.169 1.00 73.06 98 SER A C 1
ATOM 743 O O . SER A 1 98 ? 12.843 -2.533 -15.489 1.00 73.06 98 SER A O 1
ATOM 745 N N . SER A 1 99 ? 14.530 -3.899 -16.061 1.00 68.94 99 SER A N 1
ATOM 746 C CA . SER A 1 99 ? 14.121 -4.059 -17.462 1.00 68.94 99 SER A CA 1
ATOM 747 C C . SER A 1 99 ? 13.074 -5.165 -17.646 1.00 68.94 99 SER A C 1
ATOM 749 O O . SER A 1 99 ? 12.548 -5.337 -18.741 1.00 68.94 99 SER A O 1
ATOM 751 N N . VAL A 1 100 ? 12.761 -5.924 -16.590 1.00 68.06 100 VAL A N 1
ATOM 752 C CA . VAL A 1 100 ? 11.905 -7.112 -16.655 1.00 68.06 100 VAL A CA 1
ATOM 753 C C . VAL A 1 100 ? 10.538 -6.819 -16.050 1.00 68.06 100 VAL A C 1
ATOM 755 O O . VAL A 1 100 ? 10.419 -6.328 -14.927 1.00 68.06 100 VAL A O 1
ATOM 758 N N . THR A 1 101 ? 9.488 -7.186 -16.782 1.00 66.44 101 THR A N 1
ATOM 759 C CA . THR A 1 101 ? 8.126 -7.226 -16.244 1.00 66.44 101 THR A CA 1
ATOM 760 C C . THR A 1 101 ? 7.869 -8.611 -15.6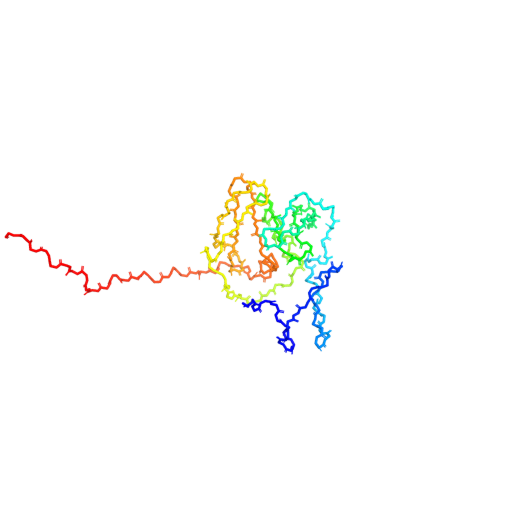69 1.00 66.44 101 THR A C 1
ATOM 762 O O . THR A 1 101 ? 7.964 -9.612 -16.374 1.00 66.44 101 THR A O 1
ATOM 765 N N . LEU A 1 102 ? 7.539 -8.677 -14.382 1.00 67.94 102 LEU A N 1
ATOM 766 C CA . LEU A 1 102 ? 7.207 -9.940 -13.731 1.00 67.94 102 LEU A CA 1
ATOM 767 C C . LEU A 1 102 ? 5.762 -10.364 -14.075 1.00 67.94 102 LEU A C 1
ATOM 769 O O . LEU A 1 102 ? 4.877 -9.509 -14.217 1.00 67.94 102 LEU A O 1
ATOM 773 N N . PRO A 1 103 ? 5.473 -11.674 -14.177 1.00 65.25 103 PRO A N 1
ATOM 774 C CA . PRO A 1 103 ? 4.102 -12.154 -14.329 1.00 65.25 103 PRO A CA 1
ATOM 775 C C . PRO A 1 103 ? 3.280 -11.855 -13.066 1.00 65.25 103 PRO A C 1
ATOM 777 O O . PRO A 1 103 ? 3.814 -11.836 -11.945 1.00 65.25 103 PRO A O 1
ATOM 780 N N . ARG A 1 104 ? 1.981 -11.575 -13.236 1.00 73.06 104 ARG A N 1
ATOM 781 C CA . ARG A 1 104 ? 1.020 -11.516 -12.120 1.00 73.06 104 ARG A CA 1
ATOM 782 C C . ARG A 1 104 ? 0.975 -12.890 -11.457 1.00 73.06 104 ARG A C 1
ATOM 784 O O . ARG A 1 104 ? 0.934 -13.896 -12.155 1.00 73.06 104 ARG A O 1
ATOM 791 N N . ARG A 1 105 ? 1.010 -12.924 -10.123 1.00 69.00 105 ARG A N 1
ATOM 792 C CA . ARG A 1 105 ? 0.804 -14.162 -9.350 1.00 69.00 105 ARG A CA 1
ATOM 793 C C . ARG A 1 105 ? -0.640 -14.333 -8.878 1.00 69.00 105 ARG A C 1
ATOM 795 O O . ARG A 1 105 ? -1.019 -15.449 -8.564 1.00 69.00 105 ARG A O 1
ATOM 802 N N . GLN A 1 106 ? -1.387 -13.234 -8.809 1.00 72.38 106 GLN A N 1
ATOM 803 C CA . GLN A 1 106 ? -2.754 -13.170 -8.303 1.00 72.38 106 GLN A CA 1
ATOM 804 C C . GLN A 1 106 ? -3.689 -12.659 -9.406 1.00 72.38 106 GLN 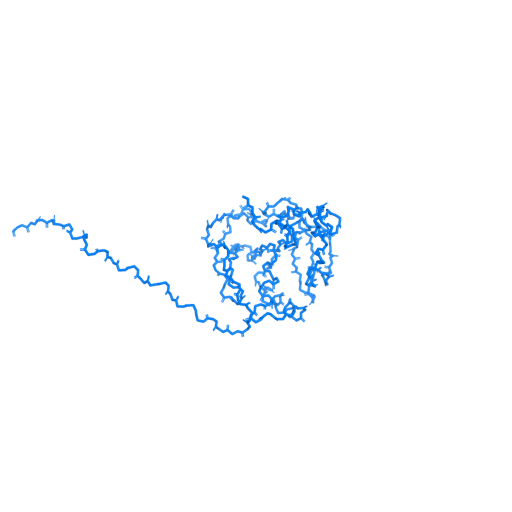A C 1
ATOM 806 O O . GLN A 1 106 ? -3.277 -11.833 -10.235 1.00 72.38 106 GLN A O 1
ATOM 811 N N . HIS A 1 107 ? -4.936 -13.115 -9.376 1.00 78.62 107 HIS A N 1
ATOM 812 C CA . HIS A 1 107 ? -6.061 -12.583 -10.135 1.00 78.62 107 HIS A CA 1
ATOM 813 C C . HIS A 1 107 ? -7.029 -11.839 -9.202 1.00 78.62 107 HIS A C 1
ATOM 815 O O . HIS A 1 107 ? -7.119 -12.158 -8.013 1.00 78.62 107 HIS A O 1
ATOM 821 N N . PRO A 1 108 ? 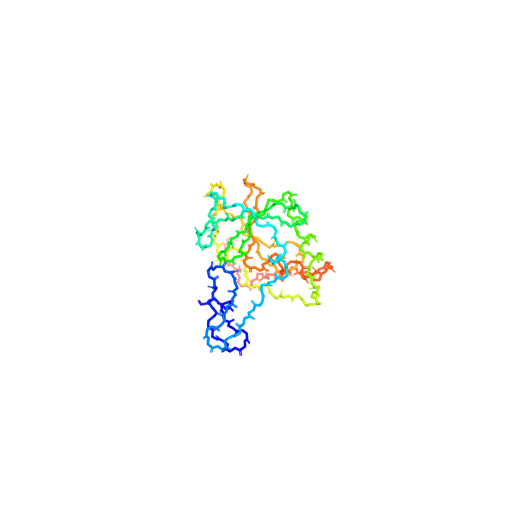-7.762 -10.833 -9.716 1.00 86.81 108 PRO A N 1
ATOM 822 C CA . PRO A 1 108 ? -8.821 -10.186 -8.951 1.00 86.81 108 PRO A CA 1
ATOM 823 C C . PRO A 1 108 ? -9.809 -11.212 -8.391 1.00 86.81 108 PRO A C 1
ATOM 825 O O . PRO A 1 108 ? -10.327 -12.040 -9.137 1.00 86.81 108 PRO A O 1
ATOM 828 N N . GLY A 1 109 ? -10.073 -11.145 -7.087 1.00 87.31 109 GLY A N 1
ATOM 829 C CA . GLY A 1 109 ? -11.021 -12.038 -6.416 1.00 87.31 109 GLY A CA 1
ATOM 830 C C . GLY A 1 109 ? -10.447 -13.365 -5.908 1.00 87.31 109 GLY A C 1
ATOM 831 O O . GLY A 1 109 ? -11.173 -14.082 -5.225 1.00 87.31 109 GLY A O 1
ATOM 832 N N . ASP A 1 110 ? -9.156 -13.663 -6.126 1.00 80.44 110 ASP A N 1
ATOM 833 C CA . ASP A 1 110 ? -8.479 -14.834 -5.523 1.00 80.44 110 ASP A CA 1
ATOM 834 C C . ASP A 1 110 ? -8.598 -14.853 -3.988 1.00 80.44 110 ASP A C 1
ATOM 836 O O . ASP A 1 110 ? -8.527 -15.902 -3.344 1.00 80.44 110 ASP A O 1
ATOM 840 N N . ARG A 1 111 ? -8.783 -13.674 -3.389 1.00 88.44 111 ARG A N 1
ATOM 841 C CA . ARG A 1 111 ? -9.120 -13.497 -1.981 1.00 88.44 111 ARG A CA 1
ATOM 842 C C . ARG A 1 111 ? -9.995 -12.266 -1.790 1.00 88.44 111 ARG A C 1
ATOM 844 O O . ARG A 1 111 ? -10.089 -11.396 -2.652 1.00 88.44 111 ARG A O 1
ATOM 851 N N . THR A 1 112 ? -10.569 -12.171 -0.599 1.00 93.50 112 THR A N 1
ATOM 852 C CA . THR A 1 112 ? -11.292 -10.993 -0.133 1.00 93.50 112 THR A CA 1
ATOM 853 C C . THR A 1 112 ? -10.596 -10.409 1.090 1.00 93.50 112 THR A C 1
ATOM 855 O O . THR A 1 112 ? -10.400 -11.121 2.074 1.00 93.50 112 THR A O 1
ATOM 858 N N . LEU A 1 113 ? -10.274 -9.112 1.053 1.00 96.31 113 LEU A N 1
ATOM 859 C CA . LEU A 1 113 ? -9.778 -8.380 2.216 1.00 96.31 113 LEU A CA 1
ATOM 860 C C . LEU A 1 113 ? -10.848 -7.484 2.836 1.00 96.31 113 LEU A C 1
ATOM 862 O O . LEU A 1 113 ? -11.706 -6.920 2.154 1.00 96.31 113 LEU A O 1
ATOM 866 N N . THR A 1 114 ? -10.737 -7.315 4.150 1.00 98.06 114 THR A N 1
ATOM 867 C CA . THR A 1 114 ? -11.545 -6.382 4.931 1.00 98.06 114 THR A CA 1
ATOM 868 C C . THR A 1 114 ? -10.745 -5.112 5.189 1.00 98.06 114 THR A C 1
ATOM 870 O O . THR A 1 114 ? -9.621 -5.165 5.683 1.00 98.06 114 THR A O 1
ATOM 873 N N . CYS A 1 115 ? -11.326 -3.955 4.876 1.00 98.38 115 CYS A N 1
ATOM 874 C CA . CYS A 1 115 ? -10.683 -2.665 5.062 1.00 98.38 115 CYS A CA 1
ATOM 875 C C . CYS A 1 115 ? -10.407 -2.418 6.550 1.00 98.38 115 CYS A C 1
ATOM 877 O O . CYS A 1 115 ? -11.362 -2.368 7.330 1.00 98.38 115 CYS A O 1
ATOM 879 N N . PRO A 1 116 ? -9.151 -2.159 6.947 1.00 97.62 116 PRO A N 1
ATOM 880 C CA . PRO A 1 116 ? -8.819 -1.944 8.352 1.00 97.62 116 PRO A CA 1
ATOM 881 C C . PRO A 1 116 ? -9.494 -0.695 8.938 1.00 97.62 116 PRO A C 1
ATOM 883 O O . PRO A 1 116 ? -9.853 -0.691 10.107 1.00 97.62 116 PRO A O 1
ATOM 886 N N . MET A 1 117 ? -9.780 0.310 8.100 1.00 97.75 117 MET A N 1
ATOM 887 C CA . MET A 1 117 ? -10.378 1.585 8.517 1.00 97.75 117 MET A CA 1
ATOM 888 C C . MET A 1 117 ? -11.886 1.508 8.798 1.00 97.75 117 MET A C 1
ATOM 890 O O . MET A 1 117 ? -12.406 2.304 9.575 1.00 97.75 117 MET A O 1
ATOM 894 N N . CYS A 1 118 ? -12.631 0.626 8.118 1.00 98.12 118 CYS A N 1
ATOM 895 C CA . CYS A 1 118 ? -14.101 0.614 8.216 1.00 98.12 118 CYS A CA 1
ATOM 896 C C . CYS A 1 118 ? -14.749 -0.769 8.233 1.00 98.12 118 CYS A C 1
ATOM 898 O O . CYS A 1 118 ? -15.977 -0.859 8.200 1.00 98.12 118 CYS A O 1
ATOM 900 N N . SER A 1 119 ? -13.946 -1.831 8.253 1.00 97.44 119 SER A N 1
ATOM 901 C CA . SER A 1 119 ? -14.387 -3.227 8.271 1.00 97.44 119 SER A CA 1
ATOM 902 C C . SER A 1 119 ? -15.271 -3.666 7.092 1.00 97.44 119 SER A C 1
ATOM 904 O O . SER A 1 119 ? -15.918 -4.705 7.162 1.00 97.44 119 SER A O 1
ATOM 906 N N . ARG A 1 120 ? -15.308 -2.905 5.989 1.00 98.00 120 ARG A N 1
ATOM 907 C CA . ARG A 1 120 ? -16.008 -3.306 4.754 1.00 98.00 120 ARG A CA 1
ATOM 908 C C . ARG A 1 120 ? -15.094 -4.079 3.815 1.00 98.00 120 ARG A C 1
ATOM 910 O O . ARG A 1 120 ? -13.884 -3.875 3.834 1.00 98.00 120 ARG A O 1
ATOM 917 N N . GLN A 1 121 ? -15.694 -4.900 2.961 1.00 98.12 121 GLN A N 1
ATOM 918 C CA . GLN A 1 121 ? -14.993 -5.591 1.887 1.00 98.12 121 GLN A CA 1
ATOM 919 C C . GLN A 1 121 ? -14.270 -4.599 0.965 1.00 98.12 121 GLN A C 1
ATOM 921 O O . GLN A 1 121 ? -14.824 -3.556 0.610 1.00 98.12 121 GLN A O 1
ATOM 926 N N . MET A 1 122 ? -13.029 -4.916 0.607 1.00 98.38 122 MET A N 1
ATOM 927 C CA . MET A 1 122 ? -12.243 -4.174 -0.376 1.00 98.38 122 MET A CA 1
ATOM 928 C C . MET A 1 122 ? -12.459 -4.766 -1.771 1.00 98.38 122 MET A C 1
ATOM 930 O O . MET A 1 122 ? -12.594 -5.980 -1.923 1.00 98.38 122 MET A O 1
ATOM 934 N N . LEU A 1 123 ? -12.484 -3.904 -2.785 1.00 97.56 123 LEU A N 1
ATOM 935 C CA . LEU A 1 123 ? -12.534 -4.303 -4.184 1.00 97.56 123 LEU A CA 1
ATOM 936 C C . LEU A 1 123 ? -11.137 -4.743 -4.627 1.00 97.56 123 LEU A C 1
ATOM 938 O O . LEU A 1 123 ? -10.218 -3.927 -4.666 1.00 97.56 123 LEU A O 1
ATOM 942 N N . SER A 1 124 ? -10.996 -6.013 -4.995 1.00 96.69 124 SER A N 1
ATOM 943 C CA . SER A 1 124 ? -9.779 -6.553 -5.601 1.00 96.69 124 SER A CA 1
ATOM 944 C C . SER A 1 124 ? -9.784 -6.271 -7.103 1.00 96.69 124 SER A C 1
ATOM 946 O O . SER A 1 124 ? -10.748 -6.614 -7.790 1.00 96.69 124 SER A O 1
ATOM 948 N N . HIS A 1 125 ? -8.742 -5.631 -7.633 1.00 94.62 125 HIS A N 1
ATOM 949 C CA . HIS A 1 125 ? -8.677 -5.297 -9.056 1.00 94.62 125 HIS A CA 1
ATOM 950 C C . HIS A 1 125 ? -7.248 -5.203 -9.592 1.00 94.62 125 HIS A C 1
ATOM 952 O O . HIS A 1 125 ? -6.271 -5.006 -8.871 1.00 94.62 125 HIS A O 1
ATOM 958 N N . ILE A 1 126 ? -7.126 -5.306 -10.915 1.00 91.69 126 ILE A N 1
ATOM 959 C CA . ILE A 1 126 ? -5.866 -5.075 -11.621 1.00 91.69 126 ILE A CA 1
ATOM 960 C C . ILE A 1 126 ? -5.393 -3.640 -11.360 1.00 91.69 126 ILE A C 1
ATOM 962 O O . ILE A 1 126 ? -6.121 -2.676 -11.612 1.00 91.69 126 ILE A O 1
ATOM 966 N N . TYR A 1 127 ? -4.147 -3.490 -10.903 1.00 92.62 127 TYR A N 1
ATOM 967 C CA . TYR A 1 127 ? -3.484 -2.193 -10.918 1.00 92.62 127 TYR A CA 1
ATOM 968 C C . TYR A 1 127 ? -3.201 -1.786 -12.367 1.00 92.62 127 TYR A C 1
ATOM 970 O O . TYR A 1 127 ? -2.530 -2.515 -13.105 1.00 92.62 127 TYR A O 1
ATOM 978 N N . GLY A 1 128 ? -3.737 -0.632 -12.769 1.00 89.06 128 GLY A N 1
ATOM 979 C CA . GLY A 1 128 ? -3.629 -0.110 -14.134 1.00 89.06 128 GLY A CA 1
ATOM 980 C C . GLY A 1 128 ? -2.264 0.488 -14.488 1.00 89.06 128 GLY A C 1
ATOM 981 O O . GLY A 1 128 ? -2.033 0.820 -15.647 1.00 89.06 128 GLY A O 1
ATOM 982 N N . GLY A 1 129 ? -1.363 0.640 -13.513 1.00 87.62 129 GLY A N 1
ATOM 983 C CA . GLY A 1 129 ? -0.003 1.124 -13.739 1.00 87.62 129 GLY A CA 1
ATOM 984 C C . GLY A 1 129 ? 1.030 0.008 -13.965 1.00 87.62 129 GLY A C 1
ATOM 985 O O . GLY A 1 129 ? 0.705 -1.185 -13.952 1.00 87.62 129 GLY A O 1
ATOM 986 N N . PRO A 1 130 ? 2.308 0.384 -14.155 1.00 85.06 130 PRO A N 1
ATOM 987 C CA . PRO A 1 130 ? 3.409 -0.563 -14.289 1.00 85.06 130 PRO A CA 1
ATOM 988 C C . PRO A 1 130 ? 3.561 -1.460 -13.056 1.00 85.06 130 PRO A C 1
ATOM 990 O O . PRO A 1 130 ? 3.391 -1.019 -11.924 1.00 85.06 130 PRO A O 1
ATOM 993 N N . GLY A 1 131 ? 3.933 -2.720 -13.275 1.00 83.00 131 GLY A N 1
ATOM 994 C CA . GLY A 1 131 ? 4.148 -3.702 -12.206 1.00 83.00 131 GLY A CA 1
ATOM 995 C C . GLY A 1 131 ? 3.339 -4.972 -12.400 1.00 83.00 131 GLY A C 1
ATOM 996 O O . GLY A 1 131 ? 3.783 -6.025 -11.948 1.00 83.00 131 GLY A O 1
ATOM 997 N N . ASN A 1 132 ? 2.230 -4.904 -13.148 1.00 83.50 132 ASN A N 1
ATOM 998 C CA . ASN A 1 132 ? 1.424 -6.069 -13.509 1.00 83.50 132 ASN A CA 1
ATOM 999 C C . ASN A 1 132 ? 1.043 -6.851 -12.233 1.00 83.50 132 ASN A C 1
ATOM 1001 O O . ASN A 1 132 ? 1.596 -7.919 -11.986 1.00 83.50 132 ASN A O 1
ATOM 1005 N N . LEU A 1 133 ? 0.187 -6.274 -11.379 1.00 86.56 133 LEU A N 1
ATOM 1006 C CA . LEU A 1 133 ? -0.227 -6.837 -10.081 1.00 86.56 133 LEU A CA 1
ATOM 1007 C C . LEU A 1 133 ? -1.693 -6.510 -9.738 1.00 86.56 133 LEU A C 1
ATOM 1009 O O . LEU A 1 133 ? -2.344 -5.764 -10.475 1.00 86.56 133 LEU A O 1
ATOM 1013 N N . VAL A 1 134 ? -2.223 -7.103 -8.672 1.00 88.44 134 VAL A N 1
ATOM 1014 C CA . VAL A 1 134 ? -3.590 -6.880 -8.176 1.00 88.44 134 VAL A CA 1
ATOM 1015 C C . VAL A 1 134 ? -3.480 -6.102 -6.874 1.00 88.44 134 VAL A C 1
ATOM 1017 O O . VAL A 1 134 ? -2.654 -6.450 -6.049 1.00 88.44 134 VAL A O 1
ATOM 1020 N N . ILE A 1 135 ? -4.281 -5.053 -6.704 1.00 95.62 135 ILE A N 1
ATOM 1021 C CA . ILE A 1 135 ? -4.392 -4.345 -5.423 1.00 95.62 135 ILE A CA 1
ATOM 1022 C C . ILE A 1 135 ? -5.813 -4.464 -4.895 1.00 95.62 135 ILE A C 1
ATOM 1024 O O . ILE A 1 135 ? -6.754 -4.712 -5.654 1.00 95.62 135 ILE A O 1
ATOM 1028 N N . ASP A 1 136 ? -5.962 -4.236 -3.598 1.00 98.19 136 ASP A N 1
ATOM 1029 C CA . ASP A 1 136 ? -7.256 -4.165 -2.939 1.00 98.19 136 ASP A CA 1
ATOM 1030 C C . ASP A 1 136 ? -7.562 -2.693 -2.611 1.00 98.19 136 ASP A C 1
ATOM 1032 O O . ASP A 1 136 ? -6.751 -2.004 -1.992 1.00 98.19 136 ASP A O 1
ATOM 1036 N N . THR A 1 137 ? -8.741 -2.195 -2.983 1.00 98.31 137 THR A N 1
ATOM 1037 C CA . THR A 1 137 ? -9.146 -0.796 -2.763 1.00 98.31 137 THR A CA 1
ATOM 1038 C C . THR A 1 137 ? -10.416 -0.721 -1.928 1.00 98.31 137 THR A C 1
ATOM 1040 O O . THR A 1 137 ? -11.419 -1.370 -2.216 1.00 98.31 137 THR A O 1
ATOM 1043 N N . CYS A 1 138 ? -10.412 0.111 -0.889 1.00 98.62 138 CYS A N 1
ATOM 1044 C CA . CYS A 1 138 ? -11.627 0.471 -0.171 1.00 98.62 138 CYS A CA 1
ATOM 1045 C C . CYS A 1 138 ? -12.172 1.787 -0.720 1.00 98.62 138 CYS A C 1
ATOM 1047 O O . CYS A 1 138 ? -11.656 2.860 -0.400 1.00 98.62 138 CYS A O 1
ATOM 1049 N N . GLU A 1 139 ? -13.258 1.720 -1.485 1.00 97.50 139 GLU A N 1
ATOM 1050 C CA . GLU A 1 139 ? -13.875 2.902 -2.100 1.00 97.50 139 GLU A CA 1
ATOM 1051 C C . GLU A 1 139 ? -14.448 3.875 -1.059 1.00 97.50 139 GLU A C 1
ATOM 1053 O O . GLU A 1 139 ? -14.376 5.090 -1.229 1.00 97.50 139 GLU A O 1
ATOM 1058 N N . ARG A 1 140 ? -14.944 3.360 0.077 1.00 98.19 140 ARG A N 1
ATOM 1059 C CA . ARG A 1 140 ? -15.490 4.188 1.166 1.00 98.19 140 ARG A CA 1
ATOM 1060 C C . ARG A 1 140 ? -14.416 5.029 1.854 1.00 98.19 140 ARG A C 1
ATOM 1062 O O . ARG A 1 140 ? -14.623 6.213 2.099 1.00 98.19 140 ARG A O 1
ATOM 1069 N N . CYS A 1 141 ? -13.301 4.404 2.225 1.00 98.56 141 CYS A N 1
ATOM 1070 C CA . CYS A 1 141 ? -12.218 5.071 2.953 1.00 98.56 141 CYS A CA 1
ATOM 1071 C C . CYS A 1 141 ? -11.201 5.733 2.024 1.00 98.56 141 CYS A C 1
ATOM 1073 O O . CYS A 1 141 ? -10.369 6.494 2.510 1.00 98.56 141 CYS A O 1
ATOM 1075 N N . ARG A 1 142 ? -11.271 5.460 0.713 1.00 98.44 142 ARG A N 1
ATOM 1076 C CA . ARG A 1 142 ? -10.312 5.921 -0.298 1.00 98.44 142 ARG A CA 1
ATOM 1077 C C . ARG A 1 142 ? -8.878 5.545 0.084 1.00 98.44 142 ARG A C 1
ATOM 1079 O O . ARG A 1 142 ? -7.990 6.395 0.154 1.00 98.44 142 ARG A O 1
ATOM 1086 N N . VAL A 1 143 ? -8.680 4.259 0.379 1.00 98.56 143 VAL A N 1
ATOM 1087 C CA . VAL A 1 143 ? -7.373 3.661 0.691 1.00 98.56 143 VAL A CA 1
ATOM 1088 C C . VAL A 1 143 ? -7.129 2.429 -0.170 1.00 98.56 143 VAL A C 1
ATOM 1090 O O . VAL A 1 143 ? -8.052 1.653 -0.423 1.00 98.56 143 VAL A O 1
ATOM 1093 N N . ASN A 1 144 ? -5.873 2.240 -0.554 1.00 98.56 144 ASN A N 1
ATOM 1094 C CA . ASN A 1 144 ? -5.373 1.092 -1.293 1.00 98.56 144 ASN A CA 1
ATOM 1095 C C . ASN A 1 144 ? -4.519 0.245 -0.345 1.00 98.56 144 ASN A C 1
ATOM 1097 O O . ASN A 1 144 ? -3.671 0.783 0.372 1.00 98.56 144 ASN A O 1
ATOM 1101 N N . TRP A 1 145 ? -4.730 -1.065 -0.351 1.00 98.31 145 TRP A N 1
ATOM 1102 C CA . TRP A 1 145 ? -3.845 -2.039 0.268 1.00 98.31 145 TRP A CA 1
ATOM 1103 C C . TRP A 1 145 ? -2.955 -2.666 -0.801 1.00 98.31 145 TRP A C 1
ATOM 1105 O O . TRP A 1 145 ? -3.446 -3.121 -1.836 1.00 98.31 145 TRP A O 1
ATOM 1115 N N . LEU A 1 146 ? -1.650 -2.661 -0.542 1.00 96.44 146 LEU A N 1
ATOM 1116 C CA . LEU A 1 146 ? -0.639 -3.316 -1.360 1.00 96.44 146 LEU A CA 1
ATOM 1117 C C . LEU A 1 146 ? -0.007 -4.432 -0.541 1.00 96.44 146 LEU A C 1
ATOM 1119 O O . LEU A 1 146 ? 0.394 -4.234 0.611 1.00 96.44 146 LEU A O 1
ATOM 1123 N N . ASP A 1 147 ? 0.112 -5.599 -1.156 1.00 91.38 147 ASP A N 1
ATOM 1124 C CA . ASP A 1 147 ? 0.720 -6.755 -0.525 1.00 91.38 147 ASP A CA 1
ATOM 1125 C C . ASP A 1 147 ? 2.220 -6.581 -0.281 1.00 91.38 147 ASP A C 1
ATOM 1127 O O . ASP A 1 147 ? 2.874 -5.703 -0.863 1.00 91.38 147 ASP A O 1
ATOM 1131 N N . PRO A 1 148 ? 2.800 -7.448 0.571 1.00 87.12 148 PRO A N 1
ATOM 1132 C CA . PRO A 1 148 ? 4.238 -7.507 0.779 1.00 87.12 148 PRO A CA 1
ATOM 1133 C C . PRO A 1 148 ? 5.034 -7.441 -0.534 1.00 87.12 148 PRO A C 1
ATOM 1135 O O . PRO A 1 148 ? 4.954 -8.320 -1.392 1.00 87.12 148 PRO A O 1
ATOM 1138 N N . GLY A 1 149 ? 5.826 -6.377 -0.691 1.00 85.19 149 GLY A N 1
ATOM 1139 C CA . GLY A 1 149 ? 6.704 -6.172 -1.846 1.00 85.19 149 GLY A CA 1
ATOM 1140 C C . GLY A 1 149 ? 6.040 -5.610 -3.110 1.00 85.19 149 GLY A C 1
ATOM 1141 O O . GLY A 1 149 ? 6.753 -5.316 -4.073 1.00 85.19 149 GLY A O 1
ATOM 1142 N N . GLU A 1 150 ? 4.724 -5.393 -3.134 1.00 91.12 150 GLU A N 1
ATOM 1143 C CA . GLU A 1 150 ? 4.037 -4.857 -4.315 1.00 91.12 150 GLU A CA 1
ATOM 1144 C C . GLU A 1 150 ? 4.393 -3.402 -4.611 1.00 91.12 150 GLU A C 1
ATOM 1146 O O . GLU A 1 150 ? 4.634 -3.064 -5.769 1.00 91.12 150 GLU A O 1
ATOM 1151 N N . LEU A 1 151 ? 4.527 -2.553 -3.585 1.00 92.88 151 LEU A N 1
ATOM 1152 C CA . LEU A 1 151 ? 4.956 -1.161 -3.777 1.00 92.88 151 LEU A CA 1
ATOM 1153 C C . LEU A 1 151 ? 6.328 -1.096 -4.462 1.00 92.88 151 LEU A C 1
ATOM 1155 O O . LEU A 1 151 ? 6.520 -0.368 -5.434 1.00 92.88 151 LEU A O 1
ATOM 1159 N N . ARG A 1 152 ? 7.266 -1.938 -4.019 1.00 88.88 152 ARG A N 1
ATOM 1160 C CA . ARG A 1 152 ? 8.581 -2.071 -4.651 1.00 88.88 152 ARG A CA 1
ATOM 1161 C C . ARG A 1 152 ? 8.483 -2.608 -6.076 1.00 88.88 152 ARG A C 1
ATOM 1163 O O . ARG A 1 152 ? 9.204 -2.157 -6.961 1.00 88.88 152 ARG A O 1
ATOM 1170 N N . ARG A 1 153 ? 7.612 -3.586 -6.317 1.00 87.12 153 ARG A N 1
ATOM 1171 C CA . ARG A 1 153 ? 7.388 -4.135 -7.658 1.00 87.12 153 ARG A CA 1
ATOM 1172 C C . ARG A 1 153 ? 6.875 -3.064 -8.618 1.00 87.12 153 ARG A C 1
ATOM 1174 O O . ARG A 1 153 ? 7.352 -3.011 -9.748 1.00 87.12 153 ARG A O 1
ATOM 1181 N N . ILE A 1 154 ? 5.962 -2.204 -8.168 1.00 90.31 154 ILE A N 1
ATOM 1182 C CA . ILE A 1 154 ? 5.521 -1.030 -8.929 1.00 90.31 154 ILE A CA 1
ATOM 1183 C C . ILE A 1 154 ? 6.716 -0.115 -9.187 1.00 90.31 154 ILE A C 1
ATOM 1185 O O . ILE A 1 154 ? 6.962 0.224 -10.344 1.00 90.31 154 ILE A O 1
ATOM 1189 N N . ALA A 1 155 ? 7.485 0.226 -8.147 1.00 90.88 155 ALA A N 1
ATOM 1190 C CA . ALA A 1 155 ?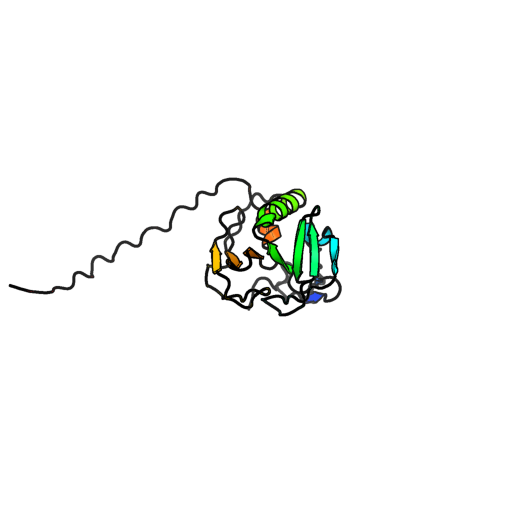 8.624 1.137 -8.237 1.00 90.88 155 ALA A CA 1
ATOM 1191 C C . ALA A 1 155 ? 9.690 0.677 -9.251 1.00 90.88 155 ALA A C 1
ATOM 1193 O O . ALA A 1 155 ? 10.161 1.460 -10.072 1.00 90.88 155 ALA A O 1
ATOM 1194 N N . ARG A 1 156 ? 10.007 -0.621 -9.274 1.00 87.94 156 ARG A N 1
ATOM 1195 C CA . ARG A 1 156 ? 11.005 -1.191 -10.193 1.00 87.94 156 ARG A CA 1
ATOM 1196 C C . ARG A 1 156 ? 10.487 -1.427 -11.608 1.00 87.94 156 ARG A C 1
ATOM 1198 O O . ARG A 1 156 ? 11.293 -1.690 -12.499 1.00 87.94 156 ARG A O 1
ATOM 1205 N N . ALA A 1 157 ? 9.174 -1.397 -11.823 1.00 86.12 157 ALA A N 1
ATOM 1206 C CA . ALA A 1 157 ? 8.594 -1.758 -13.108 1.00 86.12 157 ALA A CA 1
ATOM 1207 C C . ALA A 1 157 ? 9.020 -0.792 -14.232 1.00 86.12 157 ALA A C 1
ATOM 1209 O O . ALA A 1 157 ? 9.132 0.415 -13.990 1.00 86.12 157 ALA A O 1
ATOM 1210 N N . PRO A 1 158 ? 9.203 -1.287 -15.471 1.00 81.31 158 PRO A N 1
ATOM 1211 C CA . PRO A 1 158 ? 9.495 -0.430 -16.610 1.00 81.31 158 PRO A CA 1
ATOM 1212 C C . PRO A 1 158 ? 8.406 0.635 -16.823 1.00 81.31 158 PRO A C 1
ATOM 1214 O O . PRO A 1 158 ? 7.229 0.316 -16.960 1.00 81.31 158 PRO A O 1
ATOM 1217 N N . GLN A 1 159 ? 8.811 1.902 -16.902 1.00 67.50 159 GLN A N 1
ATOM 1218 C CA . GLN A 1 159 ? 7.981 3.016 -17.364 1.00 67.50 159 GLN A CA 1
ATOM 1219 C C . GLN A 1 159 ? 7.712 2.874 -18.878 1.00 67.50 159 GLN A C 1
ATOM 1221 O O . GLN A 1 159 ? 8.661 2.866 -19.668 1.00 67.50 159 GLN A O 1
ATOM 1226 N N . GLY A 1 160 ? 6.440 2.753 -19.268 1.00 60.31 160 GLY A N 1
ATOM 1227 C CA . GLY A 1 160 ? 5.960 2.643 -20.653 1.00 60.31 160 GLY A CA 1
ATOM 1228 C C . GLY A 1 160 ? 4.615 1.910 -20.702 1.00 60.31 160 GLY A C 1
ATOM 1229 O O . GLY A 1 160 ? 4.403 0.979 -19.928 1.00 60.31 160 GLY A O 1
ATOM 1230 N N . ARG A 1 161 ? 3.676 2.322 -21.566 1.00 47.78 161 ARG A N 1
ATOM 1231 C CA . ARG A 1 161 ? 2.412 1.586 -21.756 1.00 47.78 161 ARG A CA 1
ATOM 1232 C C . ARG A 1 161 ? 2.738 0.165 -22.221 1.00 47.78 161 ARG A C 1
ATOM 1234 O O . ARG A 1 161 ? 3.099 -0.030 -23.377 1.00 47.78 161 ARG A O 1
ATOM 1241 N N . VAL A 1 162 ? 2.583 -0.826 -21.347 1.00 46.41 162 VAL A N 1
ATOM 1242 C CA . VAL A 1 162 ? 2.459 -2.212 -21.798 1.00 46.41 162 VAL A CA 1
ATOM 1243 C C . VAL A 1 162 ? 1.078 -2.313 -22.428 1.00 46.41 162 VAL A C 1
ATOM 1245 O O . VAL A 1 162 ? 0.067 -2.233 -21.731 1.00 46.41 162 VAL A O 1
ATOM 1248 N N . TRP A 1 163 ? 1.030 -2.428 -23.752 1.00 45.19 163 TRP A N 1
ATOM 1249 C CA . TRP A 1 163 ? -0.180 -2.884 -24.415 1.00 45.19 163 TRP A CA 1
ATOM 1250 C C . TRP A 1 163 ? -0.451 -4.313 -23.942 1.00 45.19 163 TRP A C 1
ATOM 1252 O O . TRP A 1 163 ? 0.292 -5.231 -24.280 1.00 45.19 163 TRP A O 1
ATOM 1262 N N . ILE A 1 164 ? -1.471 -4.485 -23.103 1.00 46.16 164 ILE A N 1
ATOM 1263 C CA . ILE A 1 164 ? -2.019 -5.798 -22.775 1.00 46.16 164 ILE A CA 1
ATOM 1264 C C . ILE A 1 164 ? -3.201 -5.986 -23.727 1.00 46.16 164 ILE A C 1
ATOM 1266 O O . ILE A 1 164 ? -4.231 -5.347 -23.500 1.00 46.16 164 ILE A O 1
ATOM 1270 N N . PRO A 1 165 ? -3.074 -6.786 -24.802 1.00 36.62 165 PRO A N 1
ATOM 1271 C CA . PRO A 1 165 ? -4.222 -7.077 -25.644 1.00 36.62 165 PRO A CA 1
ATOM 1272 C C . PRO A 1 165 ? -5.325 -7.732 -24.801 1.00 36.62 165 PRO A C 1
ATOM 1274 O O . PRO A 1 165 ? -5.005 -8.522 -23.904 1.00 36.62 165 PRO A O 1
ATOM 1277 N N . PRO A 1 166 ? -6.610 -7.401 -25.036 1.00 42.12 166 PRO A N 1
ATOM 1278 C CA . PRO A 1 166 ? -7.708 -8.075 -24.359 1.00 42.12 166 PRO A CA 1
ATOM 1279 C C . PRO A 1 166 ? -7.594 -9.589 -24.590 1.00 42.12 166 PRO A C 1
ATOM 1281 O O . PRO A 1 166 ? -7.127 -10.002 -25.660 1.00 42.12 166 PRO A O 1
ATOM 1284 N N . PRO A 1 167 ? -7.994 -10.428 -23.614 1.00 52.41 167 PRO A N 1
ATOM 1285 C CA . PRO A 1 167 ? -8.083 -11.862 -23.851 1.00 52.41 167 PRO A CA 1
ATOM 1286 C C . PRO A 1 167 ? -8.956 -12.101 -25.094 1.00 52.41 167 PRO A C 1
ATOM 1288 O O . PRO A 1 167 ? -9.926 -11.359 -25.290 1.00 52.41 167 PRO A O 1
ATOM 1291 N N . PRO A 1 168 ? -8.623 -13.088 -25.949 1.00 60.50 168 PRO A N 1
ATOM 1292 C CA . PRO A 1 168 ? -9.454 -13.396 -27.101 1.00 60.50 168 PRO A CA 1
ATOM 1293 C C . PRO A 1 168 ? -10.878 -13.645 -26.609 1.00 60.50 168 PRO A C 1
ATOM 1295 O O . PRO A 1 168 ? -11.087 -14.392 -25.647 1.00 60.50 168 PRO A O 1
ATOM 1298 N N . LEU A 1 169 ? -11.846 -12.974 -27.239 1.00 58.25 169 LEU A N 1
ATOM 1299 C CA . LEU A 1 169 ? -13.254 -13.240 -26.985 1.00 58.25 169 LEU A CA 1
ATOM 1300 C C . LEU A 1 169 ? -13.463 -14.736 -27.217 1.00 58.25 169 LEU A C 1
ATOM 1302 O O . LEU A 1 169 ? -13.130 -15.241 -28.291 1.00 58.25 169 LEU A O 1
ATOM 1306 N N . ARG A 1 170 ? -13.965 -15.449 -26.201 1.00 61.84 170 ARG A N 1
ATOM 1307 C CA . ARG A 1 170 ? -14.457 -16.810 -26.408 1.00 61.84 170 ARG A CA 1
ATOM 1308 C C . ARG A 1 170 ? -15.539 -16.709 -27.475 1.00 61.84 170 ARG A C 1
ATOM 1310 O O . ARG A 1 170 ? -16.572 -16.088 -27.237 1.00 61.84 170 ARG A O 1
ATOM 1317 N N . THR A 1 171 ? -15.273 -17.260 -28.652 1.00 57.78 171 THR A N 1
ATOM 1318 C CA . THR A 1 171 ? -16.330 -17.532 -29.617 1.00 57.78 171 THR A CA 1
ATOM 1319 C C . THR A 1 171 ? -17.319 -18.478 -28.936 1.00 57.78 171 THR A C 1
ATOM 1321 O O . THR A 1 171 ? -16.862 -19.429 -28.291 1.00 57.78 171 THR A O 1
ATOM 1324 N N . PRO A 1 172 ? -18.636 -18.226 -29.016 1.00 54.06 172 PRO A N 1
ATOM 1325 C CA . PRO A 1 172 ? -19.618 -19.236 -28.651 1.00 54.06 172 PRO A CA 1
ATOM 1326 C C . PRO A 1 172 ? -19.283 -20.532 -29.395 1.00 54.06 172 PRO A C 1
ATOM 1328 O O . PRO A 1 172 ? -18.915 -20.487 -30.572 1.00 54.06 172 PRO A O 1
ATOM 1331 N N . ASP A 1 173 ? -19.326 -21.655 -28.684 1.00 52.28 173 ASP A N 1
ATOM 1332 C CA . ASP A 1 173 ? -19.158 -22.979 -29.282 1.00 52.28 173 ASP A CA 1
ATOM 1333 C C . ASP A 1 173 ? -20.266 -23.153 -30.340 1.00 52.28 173 ASP A C 1
ATOM 1335 O O . ASP A 1 173 ? -21.422 -22.847 -30.029 1.00 52.28 173 ASP A O 1
ATOM 1339 N N . PRO A 1 174 ? -19.976 -23.579 -31.584 1.00 52.22 174 PRO A N 1
ATOM 1340 C CA . PRO A 1 174 ? -20.984 -23.712 -32.637 1.00 52.22 174 PRO A CA 1
ATOM 1341 C C . PRO A 1 174 ? -21.845 -24.976 -32.445 1.00 52.22 174 PRO A C 1
ATOM 1343 O O . PRO A 1 174 ? -22.001 -25.775 -33.363 1.00 52.22 174 PRO A O 1
ATOM 1346 N N . GLY A 1 175 ? -22.370 -25.178 -31.236 1.00 56.12 175 GLY A N 1
ATOM 1347 C CA . GLY A 1 175 ? -23.154 -26.352 -30.857 1.00 56.12 175 GLY A CA 1
ATOM 1348 C C . GLY A 1 175 ? -24.299 -26.076 -29.884 1.00 56.12 175 GLY A C 1
ATOM 1349 O O . GLY A 1 175 ? -24.869 -27.033 -29.380 1.00 56.12 175 GLY A O 1
ATOM 1350 N N . ASP A 1 176 ? -24.635 -24.809 -29.624 1.00 49.81 176 ASP A N 1
ATOM 1351 C CA . ASP A 1 176 ? -25.783 -24.421 -28.786 1.00 49.81 176 ASP A CA 1
ATOM 1352 C C . ASP A 1 176 ? -26.888 -23.766 -29.643 1.00 49.81 176 ASP A C 1
ATOM 1354 O O . ASP A 1 176 ? -27.470 -22.742 -29.291 1.00 49.81 176 ASP A O 1
ATOM 1358 N N . GLU A 1 177 ? -27.141 -24.336 -30.827 1.00 47.81 177 GLU A N 1
ATOM 1359 C CA . GLU A 1 177 ? -28.436 -24.199 -31.500 1.00 47.81 177 GLU A CA 1
ATOM 1360 C C . GLU A 1 177 ? -29.345 -25.284 -30.918 1.00 47.81 177 GLU A C 1
ATOM 1362 O O . GLU A 1 177 ? -29.387 -26.417 -31.396 1.00 47.81 177 GLU A O 1
ATOM 1367 N N . SER A 1 178 ? -30.030 -24.947 -29.824 1.00 54.31 178 SER A N 1
ATOM 1368 C CA . SER A 1 178 ? -31.208 -25.686 -29.391 1.00 54.31 178 SER A CA 1
ATOM 1369 C C . SER A 1 178 ? -32.259 -25.588 -30.496 1.00 54.31 178 SER A C 1
ATOM 1371 O O . SER A 1 178 ? -32.781 -24.506 -30.774 1.00 54.31 178 SER A O 1
ATOM 1373 N N . GLU A 1 179 ? -32.527 -26.720 -31.143 1.00 54.53 179 GLU A N 1
ATOM 1374 C CA . GLU A 1 179 ? -33.746 -26.962 -31.903 1.00 54.53 179 GLU A CA 1
ATOM 1375 C C . GLU A 1 179 ? -34.939 -26.694 -30.977 1.00 54.53 179 GLU A C 1
ATOM 1377 O O . GLU A 1 179 ? -35.236 -27.507 -30.109 1.00 54.53 179 GLU A O 1
ATOM 1382 N N . ASP A 1 180 ? -35.606 -25.556 -31.155 1.00 49.81 180 ASP A N 1
ATOM 1383 C CA . ASP A 1 180 ? -36.972 -25.363 -30.681 1.00 49.81 180 ASP A CA 1
ATOM 1384 C C . ASP A 1 180 ? -37.849 -25.074 -31.905 1.00 49.81 180 ASP A C 1
ATOM 1386 O O . ASP A 1 180 ? -37.828 -23.996 -32.505 1.00 49.81 180 ASP A O 1
ATOM 1390 N N . GLU A 1 181 ? -38.564 -26.129 -32.290 1.00 50.94 181 GLU A N 1
ATOM 1391 C CA . GLU A 1 181 ? -39.734 -26.150 -33.159 1.00 50.94 181 GLU A CA 1
ATOM 1392 C C . GLU A 1 181 ? -40.769 -25.094 -32.729 1.00 50.94 181 GLU A C 1
ATOM 1394 O O . GLU A 1 181 ? -41.140 -25.057 -31.559 1.00 50.94 181 GLU A O 1
ATOM 1399 N N . ASP A 1 182 ? -41.328 -24.329 -33.676 1.00 48.75 182 ASP A N 1
ATOM 1400 C CA . ASP A 1 182 ? -42.786 -24.131 -33.743 1.00 48.75 182 ASP A CA 1
ATOM 1401 C C . ASP A 1 182 ? -43.238 -23.620 -35.130 1.00 48.75 182 ASP A C 1
ATOM 1403 O O . ASP A 1 182 ? -42.743 -22.602 -35.622 1.00 48.75 182 ASP A O 1
ATOM 1407 N N . SER A 1 183 ? -44.256 -24.318 -35.655 1.00 47.09 183 SER A N 1
ATOM 1408 C CA . SER A 1 183 ? -45.216 -23.980 -36.729 1.00 47.09 183 SER A CA 1
ATOM 1409 C C . SER A 1 183 ? -44.860 -24.237 -38.200 1.00 47.09 183 SER A C 1
ATOM 1411 O O . SER A 1 183 ? -44.097 -23.463 -38.818 1.00 47.09 183 SER A O 1
#

Radius of gyration: 20.26 Å; chains: 1; bounding box: 67×40×53 Å